Protein AF-A0A3R7BP50-F1 (afdb_monomer_lite)

Sequence (218 aa):
MMDYAGVRVYEQLRRNRKIYLAPLIEVLESKGLEVVNKTELEKLRVYRNQLEHETETASSEDAEWAYEIAQALVQKYYPNILGRLKNERHQKSRKKPKNRIKVADEVWIACALLHKENPNRRDFSTREIIEKVREENIYGTLRPGVYVHVTQHCIANKKPNPGKYRMLFETEPGRRRLFKKGDPYHPGREGGKITPNKNEIPQKYWHL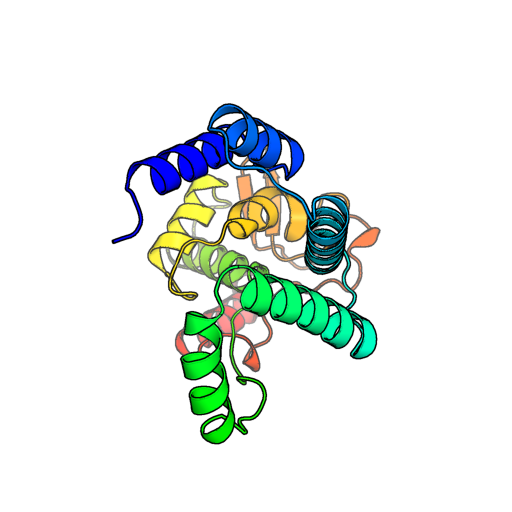LDWYKNEYNK

Structure (mmCIF, N/CA/C/O backbone):
data_AF-A0A3R7BP50-F1
#
_entry.id   AF-A0A3R7BP50-F1
#
loop_
_atom_site.group_PDB
_atom_site.id
_atom_site.type_symbol
_atom_site.label_atom_id
_atom_site.label_alt_id
_atom_site.label_comp_id
_atom_site.label_asym_id
_atom_site.label_entity_id
_atom_site.label_seq_id
_atom_site.pdbx_PDB_ins_code
_atom_site.Cartn_x
_atom_site.Cartn_y
_atom_site.Cartn_z
_atom_site.occupancy
_atom_site.B_iso_or_equiv
_atom_site.auth_seq_id
_atom_site.auth_comp_id
_atom_site.auth_asym_id
_atom_site.auth_atom_id
_atom_site.pdbx_PDB_model_num
ATOM 1 N N . MET A 1 1 ? -22.080 -11.485 25.369 1.00 33.91 1 MET A N 1
ATOM 2 C CA . MET A 1 1 ? -22.443 -11.556 23.939 1.00 33.91 1 MET A CA 1
ATOM 3 C C . MET A 1 1 ? -22.604 -10.132 23.443 1.00 33.91 1 MET A C 1
ATOM 5 O O . MET A 1 1 ? -23.438 -9.430 23.992 1.00 33.91 1 MET A O 1
ATOM 9 N N . MET A 1 2 ? -21.754 -9.668 22.522 1.00 33.91 2 MET A N 1
ATOM 10 C CA . MET A 1 2 ? -21.953 -8.368 21.867 1.00 33.91 2 MET A CA 1
ATOM 11 C C . MET A 1 2 ? -23.204 -8.467 20.993 1.00 33.91 2 MET A C 1
ATOM 13 O O . MET A 1 2 ? -23.302 -9.382 20.180 1.00 33.91 2 MET A O 1
ATOM 17 N N . ASP A 1 3 ? -24.158 -7.568 21.211 1.00 41.81 3 ASP A N 1
ATOM 18 C CA . ASP A 1 3 ? -25.421 -7.522 20.482 1.00 41.81 3 ASP A CA 1
ATOM 19 C C . ASP A 1 3 ? -25.163 -7.369 18.970 1.00 41.81 3 ASP A C 1
ATOM 21 O O . ASP A 1 3 ? -24.505 -6.425 18.515 1.00 41.81 3 ASP A O 1
ATOM 25 N N . TYR A 1 4 ? -25.684 -8.324 18.194 1.00 46.31 4 TYR A N 1
ATOM 26 C CA . TYR A 1 4 ? -25.637 -8.359 16.731 1.00 46.31 4 TYR A CA 1
ATOM 27 C C . TYR A 1 4 ? -26.187 -7.069 16.096 1.00 46.31 4 TYR A C 1
ATOM 29 O O . TYR A 1 4 ? -25.809 -6.729 14.970 1.00 46.31 4 TYR A O 1
ATOM 37 N N . ALA A 1 5 ? -27.035 -6.318 16.806 1.00 46.00 5 ALA A N 1
ATOM 38 C CA . ALA A 1 5 ? -27.539 -5.029 16.350 1.00 46.00 5 ALA A CA 1
ATOM 39 C C . ALA A 1 5 ? -26.426 -3.970 16.235 1.00 46.00 5 ALA A C 1
ATOM 41 O O . ALA A 1 5 ? -26.336 -3.281 15.217 1.00 46.00 5 ALA A O 1
ATOM 42 N N . GLY A 1 6 ? -25.525 -3.884 17.220 1.00 48.94 6 GLY A N 1
ATOM 43 C CA . GLY A 1 6 ? -24.445 -2.889 17.235 1.00 48.94 6 GLY A CA 1
ATOM 44 C C . GLY A 1 6 ? -23.416 -3.106 16.122 1.00 48.94 6 GLY A C 1
ATOM 45 O O . GLY A 1 6 ? -22.979 -2.156 15.471 1.00 48.94 6 GLY A O 1
ATOM 46 N N . VAL A 1 7 ? -23.084 -4.370 15.839 1.00 53.03 7 VAL A N 1
ATOM 47 C CA . VAL A 1 7 ? -22.143 -4.742 14.768 1.00 53.03 7 VAL A CA 1
ATOM 48 C C . VAL A 1 7 ? -22.718 -4.412 13.389 1.00 53.03 7 VAL A C 1
ATOM 50 O O . VAL A 1 7 ? -22.012 -3.859 12.545 1.00 53.03 7 VAL A O 1
ATOM 53 N N . ARG A 1 8 ? -24.013 -4.671 13.161 1.00 54.16 8 ARG A N 1
ATOM 54 C CA . ARG A 1 8 ? -24.680 -4.342 11.889 1.00 54.16 8 ARG A CA 1
ATOM 55 C C . ARG A 1 8 ? -24.741 -2.839 11.637 1.00 54.16 8 ARG A C 1
ATOM 57 O O . ARG A 1 8 ? -24.443 -2.410 10.525 1.00 54.16 8 ARG A O 1
ATOM 64 N N . VAL A 1 9 ? -25.069 -2.044 12.657 1.00 56.12 9 VAL A N 1
ATOM 65 C CA . VAL A 1 9 ? -25.079 -0.573 12.563 1.00 56.12 9 VAL A CA 1
ATOM 66 C C . VAL A 1 9 ? -23.680 -0.047 12.232 1.00 56.12 9 VAL A C 1
ATOM 68 O O . VAL A 1 9 ? -23.524 0.766 11.321 1.00 56.12 9 VAL A O 1
ATOM 71 N N . TYR A 1 10 ? -22.648 -0.570 12.901 1.00 53.91 10 TYR A N 1
ATOM 72 C CA . TYR A 1 10 ? -21.257 -0.216 12.625 1.00 53.91 10 TYR A CA 1
ATOM 73 C C . TYR A 1 10 ? -20.833 -0.562 11.188 1.00 53.91 10 TYR A C 1
ATOM 75 O O . TYR A 1 10 ? -20.249 0.272 10.490 1.00 53.91 10 TYR A O 1
ATOM 83 N N . GLU A 1 11 ? -21.164 -1.761 10.699 1.00 55.44 11 GLU A N 1
ATOM 84 C CA . GLU A 1 11 ? -20.885 -2.148 9.313 1.00 55.44 11 GLU A CA 1
ATOM 85 C C . GLU A 1 11 ? -21.614 -1.273 8.291 1.00 55.44 11 GLU A C 1
ATOM 87 O O . GLU A 1 11 ? -21.056 -0.945 7.242 1.00 55.44 11 GLU A O 1
ATOM 92 N N . GLN A 1 12 ? -22.847 -0.872 8.584 1.00 58.22 12 GLN A N 1
ATOM 93 C CA . GLN A 1 12 ? -23.658 -0.056 7.688 1.00 58.22 12 GLN A CA 1
ATOM 94 C C . GLN A 1 12 ? -23.127 1.384 7.609 1.00 58.22 12 GLN A C 1
ATOM 96 O O . GLN A 1 12 ? -22.968 1.926 6.513 1.00 58.22 12 GLN A O 1
ATOM 101 N N . LEU A 1 13 ? -22.730 1.969 8.745 1.00 57.19 13 LEU A N 1
ATOM 102 C CA . LEU A 1 13 ? -22.028 3.258 8.793 1.00 57.19 13 LEU A CA 1
ATOM 103 C C . LEU A 1 13 ? -20.685 3.202 8.047 1.00 57.19 13 LEU A C 1
ATOM 105 O O . LEU A 1 13 ? -20.334 4.144 7.330 1.00 57.19 13 LEU A O 1
ATOM 109 N N . ARG A 1 14 ? -19.968 2.072 8.138 1.00 58.03 14 ARG A N 1
ATOM 110 C CA . ARG A 1 14 ? -18.734 1.808 7.382 1.00 58.03 14 ARG A CA 1
ATOM 111 C C . ARG A 1 14 ? -18.959 1.771 5.877 1.00 58.03 14 ARG A C 1
ATOM 113 O O . ARG A 1 14 ? -18.236 2.445 5.144 1.00 58.03 14 ARG A O 1
ATOM 120 N N . ARG A 1 15 ? -19.961 1.016 5.417 1.00 59.16 15 ARG A N 1
ATOM 121 C CA . ARG A 1 15 ? -20.325 0.908 3.992 1.00 59.16 15 ARG A CA 1
ATOM 122 C C . ARG A 1 15 ? -20.728 2.262 3.407 1.00 59.16 15 ARG A C 1
ATOM 124 O O . ARG A 1 15 ? -20.341 2.574 2.287 1.00 59.16 15 ARG A O 1
ATOM 131 N N . ASN A 1 16 ? -21.389 3.100 4.202 1.00 53.25 16 ASN A N 1
ATOM 132 C CA . ASN A 1 16 ? -21.842 4.428 3.786 1.00 53.25 16 ASN A CA 1
ATOM 133 C C . ASN A 1 16 ? -20.761 5.520 3.868 1.00 53.25 16 ASN A C 1
ATOM 135 O O . ASN A 1 16 ? -21.071 6.685 3.637 1.00 53.25 16 ASN A O 1
ATOM 139 N N . ARG A 1 17 ? -19.510 5.179 4.225 1.00 50.69 17 ARG A N 1
ATOM 140 C CA . ARG A 1 17 ? -18.426 6.145 4.508 1.00 50.69 17 ARG A CA 1
ATOM 141 C C . ARG A 1 17 ? -18.799 7.191 5.573 1.00 50.69 17 ARG A C 1
ATOM 143 O O . ARG A 1 17 ? -18.197 8.254 5.626 1.00 50.69 17 ARG A O 1
ATOM 150 N N . LYS A 1 18 ? -19.763 6.879 6.445 1.00 51.84 18 LYS A N 1
ATOM 151 C CA . LYS A 1 18 ? -20.257 7.745 7.527 1.00 51.84 18 LYS A CA 1
ATOM 152 C C . LYS A 1 18 ? -19.697 7.336 8.893 1.00 51.84 18 LYS A C 1
ATOM 154 O O . LYS A 1 18 ? -20.366 7.507 9.905 1.00 51.84 18 LYS A O 1
ATOM 159 N N . ILE A 1 19 ? -18.469 6.808 8.960 1.00 57.88 19 ILE A N 1
ATOM 160 C CA . ILE A 1 19 ? -17.774 6.621 10.251 1.00 57.88 19 ILE A CA 1
ATOM 161 C C . ILE A 1 19 ? -17.151 7.954 10.674 1.00 57.88 19 ILE A C 1
ATOM 163 O O . ILE A 1 19 ? -15.935 8.101 10.807 1.00 57.88 19 ILE A O 1
ATOM 167 N N . TYR A 1 20 ? -18.004 8.948 10.857 1.00 62.81 20 TYR A N 1
ATOM 168 C CA . TYR A 1 20 ? -17.647 10.155 11.574 1.00 62.81 20 TYR A CA 1
ATOM 169 C C . TYR A 1 20 ? -18.223 10.010 12.980 1.00 62.81 20 TYR A C 1
ATOM 171 O O . TYR A 1 20 ? -19.277 9.399 13.166 1.00 62.81 20 TYR A O 1
ATOM 179 N N . LEU A 1 21 ? -17.498 10.510 13.979 1.00 67.25 21 LEU A N 1
ATOM 180 C CA . LEU A 1 21 ? -17.918 10.384 15.372 1.00 67.25 21 LEU A CA 1
ATOM 181 C C . LEU A 1 21 ? -19.293 11.032 15.592 1.00 67.25 21 LEU A C 1
ATOM 183 O O . LEU A 1 21 ? -20.108 10.465 16.306 1.00 67.25 21 LEU A O 1
ATOM 187 N N . ALA A 1 22 ? -19.584 12.134 14.895 1.00 69.19 22 ALA A N 1
ATOM 188 C CA . ALA A 1 22 ? -20.879 12.811 14.938 1.00 69.19 22 ALA A CA 1
ATOM 189 C C . ALA A 1 22 ? -22.072 11.906 14.528 1.00 69.19 22 ALA A C 1
ATOM 191 O O . ALA A 1 22 ? -22.914 11.661 15.386 1.00 69.19 22 ALA A O 1
ATOM 192 N N . PRO A 1 23 ? -22.127 11.298 13.322 1.00 68.75 23 PRO A N 1
ATOM 193 C CA . PRO A 1 23 ? -23.165 10.323 12.965 1.00 68.75 23 PRO A CA 1
ATOM 194 C C . PRO A 1 23 ? -23.300 9.146 13.935 1.00 68.75 23 PRO A C 1
ATOM 196 O O . PRO A 1 23 ? -24.392 8.623 14.127 1.00 68.75 23 PRO A O 1
ATOM 199 N N . LEU A 1 24 ? -22.194 8.690 14.533 1.00 67.81 24 LEU A N 1
ATOM 200 C CA . LEU A 1 24 ? -22.242 7.610 15.517 1.00 67.81 24 LEU A CA 1
ATOM 201 C C . LEU A 1 24 ? -22.884 8.077 16.830 1.00 67.81 24 LEU A C 1
ATOM 203 O O . LEU A 1 24 ? -23.700 7.351 17.389 1.00 67.81 24 LEU A O 1
ATOM 207 N N . ILE A 1 25 ? -22.537 9.280 17.297 1.00 73.81 25 ILE A N 1
ATOM 208 C CA . ILE A 1 25 ? -23.150 9.911 18.471 1.00 73.81 25 ILE A CA 1
ATOM 209 C C . ILE A 1 25 ? -24.651 10.097 18.237 1.00 73.81 25 ILE A C 1
ATOM 211 O O . ILE A 1 25 ? -25.433 9.657 19.068 1.00 73.81 25 ILE A O 1
ATOM 215 N N . GLU A 1 26 ? -25.059 10.640 17.087 1.00 75.75 26 GLU A N 1
ATOM 216 C CA . GLU A 1 26 ? -26.477 10.824 16.739 1.00 75.75 26 GLU A CA 1
ATOM 217 C C . GLU A 1 26 ? -27.262 9.508 16.803 1.00 75.75 26 GLU A C 1
ATOM 219 O O . GLU A 1 26 ? -28.359 9.448 17.360 1.00 75.75 26 GLU A O 1
ATOM 224 N N . VAL A 1 27 ? -26.691 8.421 16.272 1.00 69.19 27 VAL A N 1
ATOM 225 C CA . VAL A 1 27 ? -27.330 7.101 16.321 1.00 69.19 27 VAL A CA 1
ATOM 226 C C . VAL A 1 27 ? -27.452 6.599 17.759 1.00 69.19 27 VAL A C 1
ATOM 228 O O . VAL A 1 27 ? -28.507 6.083 18.122 1.00 69.19 27 VAL A O 1
ATOM 231 N N . LEU A 1 28 ? -26.416 6.750 18.583 1.00 70.94 28 LEU A N 1
ATOM 232 C CA . LEU A 1 28 ? -26.451 6.332 19.987 1.00 70.94 28 LEU A CA 1
ATOM 233 C C . LEU A 1 28 ? -27.491 7.133 20.784 1.00 70.94 28 LEU A C 1
ATOM 235 O O . LEU A 1 28 ? -28.313 6.543 21.484 1.00 70.94 28 LEU A O 1
ATOM 239 N N . GLU A 1 29 ? -27.535 8.449 20.594 1.00 80.06 29 GLU A N 1
ATOM 240 C CA . GLU A 1 29 ? -28.487 9.332 21.270 1.00 80.06 29 GLU A CA 1
ATOM 241 C C . GLU A 1 29 ? -29.928 9.057 20.831 1.00 80.06 29 GLU A C 1
ATOM 243 O O . GLU A 1 29 ? -30.822 8.989 21.672 1.00 80.06 29 GLU A O 1
ATOM 248 N N . SER A 1 30 ? -30.156 8.753 19.546 1.00 75.88 30 SER A N 1
ATOM 249 C CA . SER A 1 30 ? -31.471 8.309 19.051 1.00 75.88 30 SER A CA 1
ATOM 250 C C . SER A 1 30 ? -31.955 6.995 19.684 1.00 75.88 30 SER A C 1
ATOM 252 O O . SER A 1 30 ? -33.139 6.662 19.616 1.00 75.88 30 SER A O 1
ATOM 254 N N . LYS A 1 31 ? -31.042 6.227 20.294 1.00 76.19 31 LYS A N 1
ATOM 255 C CA . LYS A 1 31 ? -31.324 4.992 21.037 1.00 76.19 31 LYS A CA 1
ATOM 256 C C . LYS A 1 31 ? -31.356 5.203 22.552 1.00 76.19 31 LYS A C 1
ATOM 258 O O . LYS A 1 31 ? -31.398 4.222 23.288 1.00 76.19 31 LYS A O 1
ATOM 263 N N . GLY A 1 32 ? -31.350 6.454 23.012 1.00 74.88 32 GLY A N 1
ATOM 264 C CA . GLY A 1 32 ? -31.370 6.803 24.432 1.00 74.88 32 GLY A CA 1
ATOM 265 C C . GLY A 1 32 ? -30.036 6.573 25.145 1.00 74.88 32 GLY A C 1
ATOM 266 O O . GLY A 1 32 ? -29.994 6.582 26.371 1.00 74.88 32 GLY A O 1
ATOM 267 N N . LEU A 1 33 ? -28.948 6.351 24.401 1.00 72.12 33 LEU A N 1
ATOM 268 C CA . LEU A 1 33 ? -27.605 6.221 24.957 1.00 72.12 33 LEU A CA 1
ATOM 269 C C . LEU A 1 33 ? -26.916 7.584 24.903 1.00 72.12 33 LEU A C 1
ATOM 271 O O . LEU A 1 33 ? -26.406 7.998 23.863 1.00 72.12 33 LEU A O 1
ATOM 275 N N . GLU A 1 34 ? -26.908 8.280 26.035 1.00 75.75 34 GLU A N 1
ATOM 276 C CA . GLU A 1 34 ? -26.264 9.585 26.161 1.00 75.75 34 GLU A CA 1
ATOM 277 C C . GLU A 1 34 ? -24.734 9.461 26.083 1.00 75.75 34 GLU A C 1
ATOM 279 O O . GLU A 1 34 ? -24.100 8.717 26.840 1.00 75.75 34 GLU A O 1
ATOM 284 N N . VAL A 1 35 ? -24.115 10.220 25.173 1.00 71.19 35 VAL A N 1
ATOM 285 C CA . VAL A 1 35 ? -22.655 10.268 25.027 1.00 71.19 35 VAL A CA 1
ATOM 286 C C . VAL A 1 35 ? -22.128 11.545 25.669 1.00 71.19 35 VAL A C 1
ATOM 288 O O . VAL A 1 35 ? -22.148 12.609 25.061 1.00 71.19 35 VAL A O 1
ATOM 291 N N . VAL A 1 36 ? -21.602 11.443 26.888 1.00 70.62 36 VAL A N 1
ATOM 292 C CA . VAL A 1 36 ? -21.205 12.626 27.680 1.00 70.62 36 VAL A CA 1
ATOM 293 C C . VAL A 1 36 ? -19.758 13.110 27.468 1.00 70.62 36 VAL A C 1
ATOM 295 O O . VAL A 1 36 ? -19.437 14.215 27.877 1.00 70.62 36 VAL A O 1
ATOM 298 N N . ASN A 1 37 ? -18.878 12.345 26.803 1.00 71.56 37 ASN A N 1
ATOM 299 C CA . ASN A 1 37 ? -17.462 12.730 26.579 1.00 71.56 37 ASN A CA 1
ATOM 300 C C . ASN A 1 37 ? -17.166 12.987 25.090 1.00 71.56 37 ASN A C 1
ATOM 302 O O . ASN A 1 37 ? -16.204 12.466 24.518 1.00 71.56 37 ASN A O 1
ATOM 306 N N . LYS A 1 38 ? -18.064 13.720 24.420 1.00 74.56 38 LYS A N 1
ATOM 307 C CA . LYS A 1 38 ? -17.994 13.962 22.967 1.00 74.56 38 LYS A CA 1
ATOM 308 C C . LYS A 1 38 ? -16.684 14.647 22.571 1.00 74.56 38 LYS A C 1
ATOM 310 O O . LYS A 1 38 ? -16.068 14.266 21.580 1.00 74.56 38 LYS A O 1
ATOM 315 N N . THR A 1 39 ? -16.245 15.614 23.374 1.00 71.88 39 THR A N 1
ATOM 316 C CA . THR A 1 39 ? -15.037 16.412 23.141 1.00 71.88 39 THR A CA 1
ATOM 317 C C . THR A 1 39 ? -13.771 15.559 23.189 1.00 71.88 39 THR A C 1
ATOM 319 O O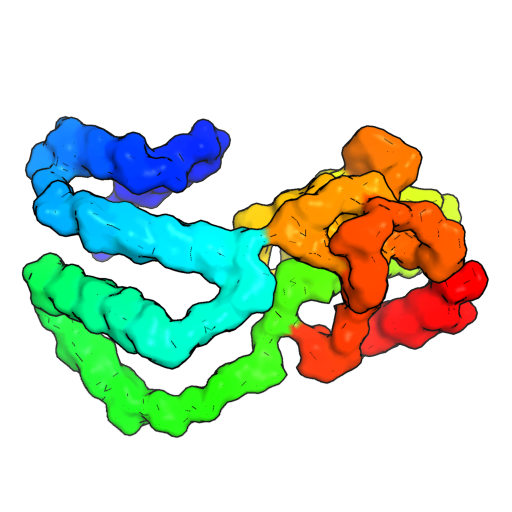 . THR A 1 39 ? -12.935 15.642 22.294 1.00 71.88 39 THR A O 1
ATOM 322 N N . GLU A 1 40 ? -13.627 14.702 24.197 1.00 67.38 40 GLU A N 1
ATOM 323 C CA . GLU A 1 40 ? -12.474 13.816 24.371 1.00 67.38 40 GLU A CA 1
ATOM 324 C C . GLU A 1 40 ? -12.403 12.773 23.253 1.00 67.38 40 GLU A C 1
ATOM 326 O O . GLU A 1 40 ? -11.336 12.537 22.685 1.00 67.38 40 GLU A O 1
ATOM 331 N N . LEU A 1 41 ? -13.549 12.188 22.888 1.00 70.25 41 LEU A N 1
ATOM 332 C CA . LEU A 1 41 ? -13.641 11.244 21.775 1.00 70.25 41 LEU A CA 1
ATOM 333 C C . LEU A 1 41 ? -13.284 11.907 20.436 1.00 70.25 41 LEU A C 1
ATOM 335 O O . LEU A 1 41 ? -12.622 11.284 19.604 1.00 70.25 41 LEU A O 1
ATOM 339 N N . GLU A 1 42 ? -13.681 13.164 20.231 1.00 70.00 42 GLU A N 1
ATOM 340 C CA . GLU A 1 42 ? -13.349 13.912 19.018 1.00 70.00 42 GLU A CA 1
ATOM 341 C C . GLU A 1 42 ? -11.860 14.260 18.967 1.00 70.00 42 GLU A C 1
ATOM 343 O O . GLU A 1 42 ? -11.226 14.069 17.929 1.00 70.00 42 GLU A O 1
ATOM 348 N N . LYS A 1 43 ? -11.255 14.659 20.092 1.00 66.69 43 LYS A N 1
ATOM 349 C CA . LYS A 1 43 ? -9.805 14.886 20.163 1.00 66.69 43 LYS A CA 1
ATOM 350 C C . LYS A 1 43 ? -9.013 13.603 19.888 1.00 66.69 43 LYS A C 1
ATOM 352 O O . LYS A 1 43 ? -8.082 13.634 19.091 1.00 66.69 43 LYS A O 1
ATOM 357 N N . LEU A 1 44 ? -9.417 12.457 20.449 1.00 67.44 44 LEU A N 1
ATOM 358 C CA . LEU A 1 44 ? -8.801 11.156 20.136 1.00 67.44 44 LEU A CA 1
ATOM 359 C C . LEU A 1 44 ? -8.971 10.771 18.657 1.00 67.44 44 LEU A C 1
ATOM 361 O O . LEU A 1 44 ? -8.065 10.186 18.059 1.00 67.44 44 LEU A O 1
ATOM 365 N N . ARG A 1 45 ? -10.113 11.103 18.039 1.00 71.56 45 ARG A N 1
ATOM 366 C CA . ARG A 1 45 ? -10.351 10.890 16.603 1.00 71.56 45 ARG A CA 1
ATOM 367 C C . ARG A 1 45 ? -9.420 11.742 15.747 1.00 71.56 45 ARG A C 1
ATOM 369 O O . ARG A 1 45 ? -8.850 11.217 14.790 1.00 71.56 45 ARG A O 1
ATOM 376 N N . VAL A 1 46 ? -9.294 13.031 16.064 1.00 63.34 46 VAL A N 1
ATOM 377 C CA . VAL A 1 46 ? -8.392 13.965 15.376 1.00 63.34 46 VAL A CA 1
ATOM 378 C C . VAL A 1 46 ? -6.954 13.488 15.516 1.00 63.34 46 VAL A C 1
ATOM 380 O O . VAL A 1 46 ? -6.285 13.320 14.504 1.00 63.34 46 VAL A O 1
ATOM 383 N N . TYR A 1 47 ? -6.538 13.135 16.730 1.00 63.62 47 TYR A N 1
ATOM 384 C CA . TYR A 1 47 ? -5.205 12.614 17.001 1.00 63.62 47 TYR A CA 1
ATOM 385 C C . TYR A 1 47 ? -4.906 11.317 16.230 1.00 63.62 47 TYR A C 1
ATOM 387 O O . TYR A 1 47 ? -3.872 11.194 15.580 1.00 63.62 47 TYR A O 1
ATOM 395 N N . ARG A 1 48 ? -5.848 10.363 16.184 1.00 66.31 48 ARG A N 1
ATOM 396 C CA . ARG A 1 48 ? -5.725 9.171 15.325 1.00 66.31 48 ARG A CA 1
ATOM 397 C C . ARG A 1 48 ? -5.581 9.552 13.852 1.00 66.31 48 ARG A C 1
ATOM 399 O O . ARG A 1 48 ? -4.740 8.986 13.166 1.00 66.31 48 ARG A O 1
ATOM 406 N N . ASN A 1 49 ? -6.415 10.466 13.356 1.00 57.44 49 ASN A N 1
ATOM 407 C CA . ASN A 1 49 ? -6.344 10.909 11.965 1.00 57.44 49 ASN A CA 1
ATOM 408 C C . ASN A 1 49 ? -4.994 11.559 11.660 1.00 57.44 49 ASN A C 1
ATOM 410 O O . ASN A 1 49 ? -4.452 11.301 10.595 1.00 57.44 49 ASN A O 1
ATOM 414 N N . GLN A 1 50 ? -4.441 12.345 12.584 1.00 54.38 50 GLN A N 1
ATOM 415 C CA . GLN A 1 50 ? -3.101 12.916 12.465 1.00 54.38 50 GLN A CA 1
ATOM 416 C C . GLN A 1 50 ? -2.046 11.809 12.403 1.00 54.38 50 GLN A C 1
ATOM 418 O O . GLN A 1 50 ? -1.270 11.781 11.465 1.00 54.38 50 GLN A O 1
ATOM 423 N N . LEU A 1 51 ? -2.091 10.791 13.266 1.00 56.84 51 LEU A N 1
ATOM 424 C CA . LEU A 1 51 ? -1.163 9.650 13.171 1.00 56.84 51 LEU A CA 1
ATOM 425 C C . LEU A 1 51 ? -1.324 8.803 11.897 1.00 56.84 51 LEU A C 1
ATOM 427 O O . LEU A 1 51 ? -0.373 8.167 11.442 1.00 56.84 51 LEU A O 1
ATOM 431 N N . GLU A 1 52 ? -2.527 8.747 11.325 1.00 52.00 52 GLU A N 1
ATOM 432 C CA . GLU A 1 52 ? -2.787 8.068 10.050 1.00 52.00 52 GLU A CA 1
ATOM 433 C C . GLU A 1 52 ? -2.389 8.922 8.830 1.00 52.00 52 GLU A C 1
ATOM 435 O O . GLU A 1 52 ? -2.098 8.366 7.764 1.00 52.00 52 GLU A O 1
ATOM 440 N N . HIS A 1 53 ? -2.368 10.253 8.970 1.00 47.97 53 HIS A N 1
ATOM 441 C CA . HIS A 1 53 ? -2.216 11.215 7.876 1.00 47.97 53 HIS A CA 1
ATOM 442 C C . HIS A 1 53 ? -1.020 12.169 7.994 1.00 47.97 53 HIS A C 1
ATOM 444 O O . HIS A 1 53 ? -0.796 12.937 7.069 1.00 47.97 53 HIS A O 1
ATOM 450 N N . GLU A 1 54 ? -0.202 12.102 9.030 1.00 45.62 54 GLU A N 1
ATOM 451 C CA . GLU A 1 54 ? 1.048 12.842 9.167 1.00 45.62 54 GLU A CA 1
ATOM 452 C C . GLU A 1 54 ? 2.163 11.820 9.387 1.00 45.62 54 GLU A C 1
ATOM 454 O O . GLU A 1 54 ? 2.011 10.810 10.067 1.00 45.62 54 GLU A O 1
ATOM 459 N N . THR A 1 55 ? 3.302 12.019 8.728 1.00 40.94 55 THR A N 1
ATOM 460 C CA . THR A 1 55 ? 4.453 11.104 8.801 1.00 40.94 55 THR A CA 1
ATOM 461 C C . THR A 1 55 ? 5.166 11.130 10.157 1.00 40.94 55 THR A C 1
ATOM 463 O O . THR A 1 55 ? 6.217 10.505 10.299 1.00 40.94 55 THR A O 1
ATOM 466 N N . GLU A 1 56 ? 4.628 11.861 11.130 1.00 46.53 56 GLU A N 1
ATOM 467 C CA . GLU A 1 56 ? 5.201 12.030 12.453 1.00 46.53 56 GLU A CA 1
ATOM 468 C C . GLU A 1 56 ? 4.674 10.952 13.395 1.00 46.53 56 GLU A C 1
ATOM 470 O O . GLU A 1 56 ? 3.478 10.729 13.573 1.00 46.53 56 GLU A O 1
ATOM 475 N N . THR A 1 57 ? 5.609 10.224 13.993 1.00 54.75 57 THR A N 1
ATOM 476 C CA . THR A 1 57 ? 5.310 9.386 15.144 1.00 54.75 57 THR A CA 1
ATOM 477 C C . THR A 1 57 ? 4.830 10.280 16.279 1.00 54.75 57 THR A C 1
ATOM 479 O O . THR A 1 57 ? 5.554 11.206 16.634 1.00 54.75 57 THR A O 1
ATOM 482 N N . ALA A 1 58 ? 3.667 9.962 16.855 1.00 56.19 58 ALA A N 1
ATOM 483 C CA . ALA A 1 58 ? 3.204 10.453 18.154 1.00 56.19 58 ALA A CA 1
ATOM 484 C C . ALA A 1 58 ? 4.372 10.760 19.098 1.00 56.19 58 ALA A C 1
ATOM 486 O O . ALA A 1 58 ? 5.194 9.865 19.345 1.00 56.19 58 ALA A O 1
ATOM 487 N N . SER A 1 59 ? 4.431 11.977 19.644 1.00 62.12 59 SER A N 1
ATOM 488 C CA . SER A 1 59 ? 5.325 12.244 20.768 1.00 62.12 59 SER A CA 1
ATOM 489 C C . SER A 1 59 ? 4.956 11.321 21.940 1.00 62.12 59 SER A C 1
ATOM 491 O O . SER A 1 59 ? 3.821 10.839 22.044 1.00 62.12 59 SER A O 1
ATOM 493 N N . SER A 1 60 ? 5.920 11.028 22.816 1.00 58.94 60 SER A N 1
ATOM 494 C CA . SER A 1 60 ? 5.648 10.222 24.013 1.00 58.94 60 SER A CA 1
ATOM 495 C C . SER A 1 60 ? 4.559 10.860 24.882 1.00 58.94 60 SER A C 1
ATOM 497 O O . SER A 1 60 ? 3.725 10.138 25.416 1.00 58.94 60 SER A O 1
ATOM 499 N N . GLU A 1 61 ? 4.536 12.193 24.950 1.00 61.22 61 GLU A N 1
ATOM 500 C CA . GLU A 1 61 ? 3.572 12.981 25.723 1.00 61.22 61 GLU A CA 1
ATOM 501 C C . GLU A 1 61 ? 2.154 12.855 25.157 1.00 61.22 61 GLU A C 1
ATOM 503 O O . GLU A 1 61 ? 1.215 12.563 25.893 1.00 61.22 61 GLU A O 1
ATOM 508 N N . ASP A 1 62 ? 1.991 12.968 23.837 1.00 60.78 62 ASP A N 1
ATOM 509 C CA . ASP A 1 62 ? 0.674 12.828 23.210 1.00 60.78 62 ASP A CA 1
ATOM 510 C C . ASP A 1 62 ? 0.130 11.394 23.320 1.00 60.78 62 ASP A C 1
ATOM 512 O O . ASP A 1 62 ? -1.075 11.174 23.479 1.00 60.78 62 ASP A O 1
ATOM 516 N N . ALA A 1 63 ? 1.019 10.398 23.241 1.00 62.91 63 ALA A N 1
ATOM 517 C CA . ALA A 1 63 ? 0.651 8.997 23.408 1.00 62.91 63 ALA A CA 1
ATOM 518 C C . ALA A 1 63 ? 0.224 8.690 24.851 1.00 62.91 63 ALA A C 1
ATOM 520 O O . ALA A 1 63 ? -0.731 7.936 25.061 1.00 62.91 63 ALA A O 1
ATOM 521 N N . GLU A 1 64 ? 0.919 9.270 25.830 1.00 65.00 64 GLU A N 1
ATOM 522 C CA . GLU A 1 64 ? 0.602 9.156 27.253 1.00 65.00 64 GLU A CA 1
ATOM 523 C C . GLU A 1 64 ? -0.732 9.840 27.569 1.00 65.00 64 GLU A C 1
ATOM 525 O O . GLU A 1 64 ? -1.630 9.202 28.118 1.00 65.00 64 GLU A O 1
ATOM 530 N N . TRP A 1 65 ? -0.937 11.061 27.076 1.00 74.25 65 TRP A N 1
ATOM 531 C CA . TRP A 1 65 ? -2.202 11.783 27.198 1.00 74.25 65 TRP A CA 1
ATOM 532 C C . TRP A 1 65 ? -3.389 11.017 26.587 1.00 74.25 65 TRP A C 1
ATOM 534 O O . TRP A 1 65 ? -4.431 10.834 27.224 1.00 74.25 65 TRP A O 1
ATOM 544 N N . ALA A 1 66 ? -3.242 10.506 25.359 1.00 66.00 66 ALA A N 1
ATOM 545 C CA . ALA A 1 66 ? -4.303 9.749 24.692 1.00 66.00 66 ALA A CA 1
ATOM 546 C C . ALA A 1 66 ? -4.655 8.469 25.467 1.00 66.00 66 ALA A C 1
ATOM 548 O O . ALA A 1 66 ? -5.821 8.060 25.545 1.00 66.00 66 ALA A O 1
ATOM 549 N N . TYR A 1 67 ? -3.641 7.838 26.055 1.00 67.62 67 TYR A N 1
ATOM 550 C CA . TYR A 1 67 ? -3.800 6.663 26.889 1.00 67.62 67 TYR A CA 1
ATOM 551 C C . TYR A 1 67 ? -4.509 6.970 28.210 1.00 67.62 67 TYR A C 1
ATOM 553 O O . TYR A 1 67 ? -5.404 6.213 28.590 1.00 67.62 67 TYR A O 1
ATOM 561 N N . GLU A 1 68 ? -4.177 8.073 28.879 1.00 72.00 68 GLU A N 1
ATOM 562 C CA . GLU A 1 68 ? -4.853 8.508 30.104 1.00 72.00 68 GLU A CA 1
ATOM 563 C C . GLU A 1 68 ? -6.343 8.760 29.868 1.00 72.00 68 GLU A C 1
ATOM 565 O O . GLU A 1 68 ? -7.180 8.254 30.621 1.00 72.00 68 GLU A O 1
ATOM 570 N N . ILE A 1 69 ? -6.697 9.448 28.777 1.00 71.31 69 ILE A N 1
ATOM 571 C CA . ILE A 1 69 ? -8.100 9.674 28.405 1.00 71.31 69 ILE A CA 1
ATOM 572 C C . ILE A 1 69 ? -8.812 8.349 28.149 1.00 71.31 69 ILE A C 1
ATOM 574 O O . ILE A 1 69 ? -9.892 8.105 28.693 1.00 71.31 69 ILE A O 1
ATOM 578 N N . ALA A 1 70 ? -8.217 7.465 27.345 1.00 69.88 70 ALA A N 1
ATOM 579 C CA . ALA A 1 70 ? -8.806 6.159 27.073 1.00 69.88 70 ALA A CA 1
ATOM 580 C C . ALA A 1 70 ? -8.985 5.346 28.366 1.00 69.88 70 ALA A C 1
ATOM 582 O O . ALA A 1 70 ? -10.029 4.723 28.571 1.00 69.88 70 ALA A O 1
ATOM 583 N N . GLN A 1 71 ? -8.003 5.384 29.268 1.00 67.50 71 GLN A N 1
ATOM 584 C CA . GLN A 1 71 ? -8.054 4.691 30.548 1.00 67.50 71 GLN A CA 1
ATOM 585 C C . GLN A 1 71 ? -9.146 5.260 31.462 1.00 67.50 71 GLN A C 1
ATOM 587 O O . GLN A 1 71 ? -9.892 4.478 32.052 1.00 67.50 71 GLN A O 1
ATOM 592 N N . ALA A 1 72 ? -9.281 6.585 31.548 1.00 68.75 72 ALA A N 1
ATOM 593 C CA . ALA A 1 72 ? -10.321 7.248 32.329 1.00 68.75 72 ALA A CA 1
ATOM 594 C C . ALA A 1 72 ? -11.725 6.887 31.820 1.00 68.75 72 ALA A C 1
ATOM 596 O O . ALA A 1 72 ? -12.605 6.536 32.609 1.00 68.75 72 ALA A O 1
ATOM 597 N N . LEU A 1 73 ? -11.919 6.881 30.498 1.00 70.12 73 LEU A N 1
ATOM 598 C CA . LEU A 1 73 ? -13.181 6.476 29.878 1.00 70.12 73 LEU A CA 1
ATOM 599 C C . LEU A 1 73 ? -13.502 5.004 30.169 1.00 70.12 73 LEU A C 1
ATOM 601 O O . LEU A 1 73 ? -14.600 4.686 30.624 1.00 70.12 73 LEU A O 1
ATOM 605 N N . VAL A 1 74 ? -12.546 4.093 29.971 1.00 68.19 74 VAL A N 1
ATOM 606 C CA . VAL A 1 74 ? -12.761 2.665 30.255 1.00 68.19 74 VAL A CA 1
ATOM 607 C C . VAL A 1 74 ? -13.030 2.435 31.745 1.00 68.19 74 VAL A C 1
ATOM 609 O O . VAL A 1 74 ? -13.908 1.647 32.078 1.00 68.19 74 VAL A O 1
ATOM 612 N N . GLN A 1 75 ? -12.350 3.148 32.647 1.00 69.12 75 GLN A N 1
ATOM 613 C CA . GLN A 1 75 ? -12.582 3.039 34.091 1.00 69.12 75 GLN A CA 1
ATOM 614 C C . GLN A 1 75 ? -13.978 3.508 34.492 1.00 69.12 75 GLN A C 1
ATOM 616 O O . GLN A 1 75 ? -14.607 2.873 35.339 1.00 69.12 75 GLN A O 1
ATOM 621 N N . LYS A 1 76 ? -14.454 4.598 33.885 1.00 69.50 76 LYS A N 1
ATOM 622 C CA . LYS A 1 76 ? -15.754 5.202 34.184 1.00 69.50 76 LYS A CA 1
ATOM 623 C C . LYS A 1 76 ? -16.919 4.340 33.701 1.00 69.50 76 LYS A C 1
ATOM 625 O O . LYS A 1 76 ? -17.868 4.143 34.449 1.00 69.50 76 LYS A O 1
ATOM 630 N N . TYR A 1 77 ? -16.849 3.812 32.477 1.00 68.19 77 TYR A N 1
ATOM 631 C CA . TYR A 1 77 ? -17.977 3.092 31.862 1.00 68.19 77 TYR A CA 1
ATOM 632 C C . TYR A 1 77 ? -17.868 1.572 31.944 1.00 68.19 77 TYR A C 1
ATOM 634 O O . TYR A 1 77 ? -18.874 0.875 31.849 1.00 68.19 77 TYR A O 1
ATOM 642 N N . TYR A 1 78 ? -16.659 1.044 32.132 1.00 70.12 78 TYR A N 1
ATOM 643 C CA . TYR A 1 78 ? -16.393 -0.391 32.155 1.00 70.12 78 TYR A CA 1
ATOM 644 C C . TYR A 1 78 ? -15.423 -0.775 33.287 1.00 70.12 78 TYR A C 1
ATOM 646 O O . TYR A 1 78 ? -14.383 -1.396 33.037 1.00 70.12 78 TYR A O 1
ATOM 654 N N . PRO A 1 79 ? -15.751 -0.463 34.555 1.00 66.00 79 PRO A N 1
ATOM 655 C CA . PRO A 1 79 ? -14.844 -0.655 35.692 1.00 66.00 79 PRO A CA 1
ATOM 656 C C . PRO A 1 79 ? -14.370 -2.111 35.854 1.00 66.00 79 PRO A C 1
ATOM 658 O O . PRO A 1 79 ? -13.225 -2.358 36.233 1.00 66.00 79 PRO A O 1
ATOM 661 N N . ASN A 1 80 ? -15.202 -3.083 35.464 1.00 68.81 80 ASN A N 1
ATOM 662 C CA . ASN A 1 80 ? -14.896 -4.518 35.527 1.00 68.81 80 ASN A CA 1
ATOM 663 C C . ASN A 1 80 ? -13.863 -4.983 34.479 1.00 68.81 80 ASN A C 1
ATOM 665 O O . ASN A 1 80 ? -13.296 -6.068 34.607 1.00 68.81 80 ASN A O 1
ATOM 669 N N . ILE A 1 81 ? -13.594 -4.180 33.443 1.00 63.66 81 ILE A N 1
ATOM 670 C CA . ILE A 1 81 ? -12.580 -4.483 32.420 1.00 63.66 81 ILE A CA 1
ATOM 671 C C . ILE A 1 81 ? -11.169 -4.181 32.951 1.00 63.66 81 ILE A C 1
ATOM 673 O O . ILE A 1 81 ? -10.218 -4.902 32.637 1.00 63.66 81 ILE A O 1
ATOM 677 N N . LEU A 1 82 ? -11.010 -3.168 33.811 1.00 55.72 82 LEU A N 1
ATOM 678 C CA . LEU A 1 82 ? -9.692 -2.742 34.292 1.00 55.72 82 LEU A CA 1
ATOM 679 C C . LEU A 1 82 ? -9.024 -3.717 35.264 1.00 55.72 82 LEU A C 1
ATOM 681 O O . LEU A 1 82 ? -7.795 -3.808 35.265 1.00 55.72 82 LEU A O 1
ATOM 685 N N . GLY A 1 83 ? -9.804 -4.498 36.017 1.00 57.09 83 GLY A N 1
ATOM 686 C CA . GLY A 1 83 ? -9.272 -5.594 36.836 1.00 57.09 83 GLY A CA 1
ATOM 687 C C . GLY A 1 83 ? -8.525 -6.646 36.003 1.00 57.09 83 GLY A C 1
ATOM 688 O O . GLY A 1 83 ? -7.485 -7.143 36.426 1.00 57.09 83 GLY A O 1
ATOM 689 N N . ARG A 1 84 ? -8.982 -6.916 34.769 1.00 54.09 84 ARG A N 1
ATOM 690 C CA . ARG A 1 84 ? -8.281 -7.799 33.817 1.00 54.09 84 ARG A CA 1
ATOM 691 C C . ARG A 1 84 ? -7.053 -7.131 33.193 1.00 54.09 84 ARG A C 1
ATOM 693 O O . ARG A 1 84 ? -6.001 -7.756 33.113 1.00 54.09 84 ARG A O 1
ATOM 700 N N . LEU A 1 85 ? -7.148 -5.851 32.826 1.00 52.91 85 LEU A N 1
ATOM 701 C CA . LEU A 1 85 ? -6.042 -5.116 32.192 1.00 52.91 85 LEU A CA 1
ATOM 702 C C . LEU A 1 85 ? -4.837 -4.904 33.127 1.00 52.91 85 LEU A C 1
ATOM 704 O O . LEU A 1 85 ? -3.696 -4.962 32.672 1.00 52.91 85 LEU A O 1
ATOM 708 N N . LYS A 1 86 ? -5.060 -4.671 34.429 1.00 54.19 86 LYS A N 1
ATOM 709 C CA . LYS A 1 86 ? -3.971 -4.516 35.413 1.00 54.19 86 LYS A CA 1
ATOM 710 C C . LYS A 1 86 ? -3.207 -5.827 35.652 1.00 54.19 86 LYS A C 1
ATOM 712 O O . LYS A 1 86 ? -1.981 -5.791 35.750 1.00 54.19 86 LYS A O 1
ATOM 717 N N . ASN A 1 87 ? -3.903 -6.967 35.658 1.00 47.50 87 ASN A N 1
ATOM 718 C CA . ASN A 1 87 ? -3.287 -8.292 35.800 1.00 47.50 87 ASN A CA 1
ATOM 719 C C . ASN A 1 87 ? -2.448 -8.686 34.570 1.00 47.50 87 ASN A C 1
ATOM 721 O O . ASN A 1 87 ? -1.399 -9.308 34.714 1.00 47.50 87 ASN A O 1
ATOM 725 N N . GLU A 1 88 ? -2.830 -8.245 33.367 1.00 49.12 88 GLU A N 1
ATOM 726 C CA . GLU A 1 88 ? -2.025 -8.456 32.154 1.00 49.12 88 GLU A CA 1
ATOM 727 C C . GLU A 1 88 ? -0.756 -7.580 32.093 1.00 49.12 88 GLU A C 1
ATOM 729 O O . GLU A 1 88 ? 0.248 -7.991 31.503 1.00 49.12 88 GLU A O 1
ATOM 734 N N . ARG A 1 89 ? -0.759 -6.388 32.718 1.00 46.97 89 ARG A N 1
ATOM 735 C CA . ARG A 1 89 ? 0.409 -5.481 32.747 1.00 46.97 89 ARG A CA 1
ATOM 736 C C . ARG A 1 89 ? 1.584 -6.048 33.543 1.00 46.97 89 ARG A C 1
ATOM 738 O O . ARG A 1 89 ? 2.720 -5.884 33.107 1.00 46.97 89 ARG A O 1
ATOM 745 N N . HIS A 1 90 ? 1.330 -6.775 34.634 1.00 44.06 90 HIS A N 1
ATOM 746 C CA . HIS A 1 90 ? 2.396 -7.426 35.412 1.00 44.06 90 HIS A CA 1
ATOM 747 C C . HIS A 1 90 ? 3.077 -8.593 34.666 1.00 44.06 90 HIS A C 1
ATOM 749 O O . HIS A 1 90 ? 4.189 -8.969 35.020 1.00 44.06 90 HIS A O 1
ATOM 755 N N . GLN A 1 91 ? 2.477 -9.121 33.589 1.00 44.12 91 GLN A N 1
ATOM 756 C CA . GLN A 1 91 ? 3.088 -10.152 32.731 1.00 44.12 91 GLN A CA 1
ATOM 757 C C . GLN A 1 91 ? 3.725 -9.615 31.436 1.00 44.12 91 GLN A C 1
ATOM 759 O O . GLN A 1 91 ? 4.458 -10.341 30.754 1.00 44.12 91 GLN A O 1
ATOM 764 N N . LYS A 1 92 ? 3.479 -8.351 31.068 1.00 42.53 92 LYS A N 1
ATOM 765 C CA . LYS A 1 92 ? 3.958 -7.748 29.812 1.00 42.53 92 LYS A CA 1
ATOM 766 C C . LYS A 1 92 ? 4.849 -6.525 30.050 1.00 42.53 92 LYS A C 1
ATOM 768 O O . LYS A 1 92 ? 4.655 -5.482 29.435 1.00 42.53 92 LYS A O 1
ATOM 773 N N . SER A 1 93 ? 5.922 -6.675 30.822 1.00 49.06 93 SER A N 1
ATOM 774 C CA . SER A 1 93 ? 7.131 -5.870 30.594 1.00 49.06 93 SER A CA 1
ATOM 775 C C . SER A 1 93 ? 7.814 -6.363 29.308 1.00 49.06 93 SER A C 1
ATOM 777 O O . SER A 1 93 ? 8.755 -7.154 29.325 1.00 49.06 93 SER A O 1
ATOM 779 N N . ARG A 1 94 ? 7.287 -6.011 28.128 1.00 40.25 94 ARG A N 1
ATOM 780 C CA . ARG A 1 94 ? 7.795 -6.580 26.866 1.00 40.25 94 ARG A CA 1
ATOM 781 C C . ARG A 1 94 ? 7.990 -5.529 25.778 1.00 40.25 94 ARG A C 1
ATOM 783 O O . ARG A 1 94 ? 7.036 -5.001 25.222 1.00 40.25 94 ARG A O 1
ATOM 790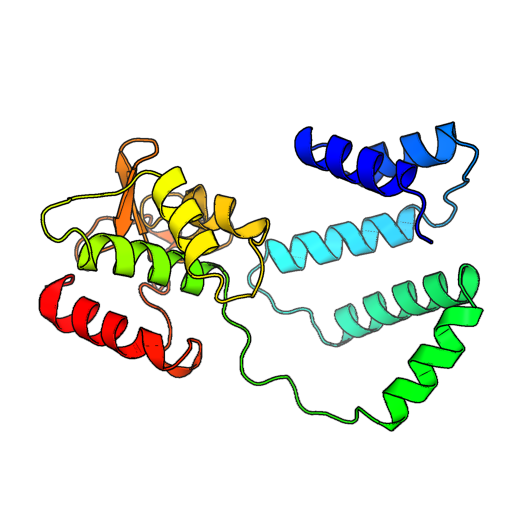 N N . LYS A 1 95 ? 9.279 -5.292 25.495 1.00 40.84 95 LYS A N 1
ATOM 791 C CA . LYS A 1 95 ? 9.917 -4.867 24.234 1.00 40.84 95 LYS A CA 1
ATOM 792 C C . LYS A 1 95 ? 8.943 -4.664 23.056 1.00 40.84 95 LYS A C 1
ATOM 794 O O . LYS A 1 95 ? 8.225 -5.596 22.699 1.00 40.84 95 LYS A O 1
ATOM 799 N N . LYS A 1 96 ? 9.019 -3.493 22.395 1.00 36.31 96 LYS A N 1
ATOM 800 C CA . LYS A 1 96 ? 8.341 -3.180 21.115 1.00 36.31 96 LYS A CA 1
ATOM 801 C C . LYS A 1 96 ? 8.349 -4.416 20.187 1.00 36.31 96 LYS A C 1
ATOM 803 O O . LYS A 1 96 ? 9.437 -4.938 19.924 1.00 36.31 96 LYS A O 1
ATOM 808 N N . PRO A 1 97 ? 7.193 -4.907 19.695 1.00 39.59 97 PRO A N 1
ATOM 809 C CA . PRO A 1 97 ? 7.159 -6.078 18.826 1.00 39.59 97 PRO A CA 1
ATOM 810 C C . PRO A 1 97 ? 7.924 -5.767 17.541 1.00 39.59 97 PRO A C 1
ATOM 812 O O . PRO A 1 97 ? 7.607 -4.825 16.817 1.00 39.59 97 PRO A O 1
ATOM 815 N N . LYS A 1 98 ? 8.968 -6.554 17.283 1.00 47.31 98 LYS A N 1
ATOM 816 C CA . LYS A 1 98 ? 10.007 -6.246 16.298 1.00 47.31 98 LYS A CA 1
ATOM 817 C C . LYS A 1 98 ? 9.599 -6.464 14.833 1.00 47.31 98 LYS A C 1
ATOM 819 O O . LYS A 1 98 ? 10.463 -6.309 13.994 1.00 47.31 98 LYS A O 1
ATOM 824 N N . ASN A 1 99 ? 8.348 -6.813 14.505 1.00 54.69 99 ASN A N 1
ATOM 825 C CA . ASN A 1 99 ? 7.936 -7.153 13.131 1.00 54.69 99 ASN A CA 1
ATOM 826 C C . ASN A 1 99 ? 6.417 -6.990 12.909 1.00 54.69 99 ASN A C 1
ATOM 828 O O . ASN A 1 99 ? 5.663 -7.952 13.046 1.00 54.69 99 ASN A O 1
ATOM 832 N N . ARG A 1 100 ? 5.938 -5.798 12.531 1.00 79.19 100 ARG A N 1
ATOM 833 C CA . ARG A 1 100 ? 4.580 -5.623 11.975 1.00 79.19 100 ARG A CA 1
ATOM 834 C C . ARG A 1 100 ? 4.703 -4.989 10.593 1.00 79.19 100 ARG A C 1
ATOM 836 O O . ARG A 1 100 ? 5.152 -3.853 10.483 1.00 79.19 100 ARG A O 1
ATOM 843 N N . ILE A 1 101 ? 4.317 -5.728 9.553 1.00 89.94 101 ILE A N 1
ATOM 844 C CA . ILE A 1 101 ? 4.436 -5.279 8.159 1.00 89.94 101 ILE A CA 1
ATOM 845 C C . ILE A 1 101 ? 3.616 -4.000 7.900 1.00 89.94 101 ILE A C 1
ATOM 847 O O . ILE A 1 101 ? 2.453 -3.874 8.320 1.00 89.94 101 ILE A O 1
ATOM 851 N N . LYS A 1 102 ? 4.202 -3.035 7.184 1.00 92.19 102 LYS A N 1
ATOM 852 C CA . LYS A 1 102 ? 3.523 -1.787 6.787 1.00 92.19 102 LYS A CA 1
ATOM 853 C C . LYS A 1 102 ? 2.537 -2.044 5.643 1.00 92.19 102 LYS A C 1
ATOM 855 O O . LYS A 1 102 ? 2.726 -2.961 4.853 1.00 92.19 102 LYS A O 1
ATOM 860 N N . VAL A 1 103 ? 1.486 -1.225 5.537 1.00 93.75 103 VAL A N 1
ATOM 861 C CA . VAL A 1 103 ? 0.461 -1.371 4.476 1.00 93.75 103 VAL A CA 1
ATOM 862 C C . VAL A 1 103 ? 1.082 -1.204 3.091 1.00 93.75 103 VAL A C 1
ATOM 864 O O . VAL A 1 103 ? 0.815 -1.998 2.196 1.00 93.75 103 VAL A O 1
ATOM 867 N N . ALA A 1 104 ? 1.960 -0.211 2.940 1.00 95.50 104 ALA A N 1
ATOM 868 C CA . ALA A 1 104 ? 2.702 0.026 1.707 1.00 95.50 104 ALA A CA 1
ATOM 869 C C . ALA A 1 104 ? 3.521 -1.203 1.268 1.00 95.50 104 ALA A C 1
ATOM 871 O O . ALA A 1 104 ? 3.544 -1.531 0.085 1.00 95.50 104 ALA A O 1
ATOM 872 N N . ASP A 1 105 ? 4.130 -1.915 2.224 1.00 97.06 105 ASP A N 1
ATOM 873 C CA . ASP A 1 105 ? 4.944 -3.096 1.936 1.00 97.06 105 ASP A CA 1
ATOM 874 C C . ASP A 1 105 ? 4.082 -4.293 1.498 1.00 97.06 105 ASP A C 1
ATOM 876 O O . ASP A 1 105 ? 4.456 -4.984 0.555 1.00 97.06 105 ASP A O 1
ATOM 880 N N . GLU A 1 106 ? 2.903 -4.501 2.102 1.00 96.50 106 GLU A N 1
ATOM 881 C CA . GLU A 1 106 ? 1.933 -5.505 1.621 1.00 96.50 106 GLU A CA 1
ATOM 882 C C . GLU A 1 106 ? 1.479 -5.215 0.187 1.00 96.50 106 GLU A C 1
ATOM 884 O O . GLU A 1 106 ? 1.446 -6.113 -0.650 1.00 96.50 106 GLU A O 1
ATOM 889 N N . VAL A 1 107 ? 1.150 -3.953 -0.103 1.00 98.19 107 VAL A N 1
ATOM 890 C CA . VAL A 1 107 ? 0.707 -3.521 -1.435 1.00 98.19 107 VAL A CA 1
ATOM 891 C C . VAL A 1 107 ? 1.801 -3.735 -2.478 1.00 98.19 107 VAL A C 1
ATOM 893 O O . VAL A 1 107 ? 1.518 -4.211 -3.579 1.00 98.19 107 VAL A O 1
ATOM 896 N N . TRP A 1 108 ? 3.053 -3.420 -2.136 1.00 98.69 108 TRP A N 1
ATOM 897 C CA . TRP A 1 108 ? 4.184 -3.670 -3.022 1.00 98.69 108 TRP A CA 1
ATOM 898 C C . TRP A 1 108 ? 4.386 -5.170 -3.265 1.00 98.69 108 TRP A C 1
ATOM 900 O O . TRP A 1 108 ? 4.521 -5.573 -4.417 1.00 98.69 108 TRP A O 1
ATOM 910 N N . ILE A 1 109 ? 4.344 -6.002 -2.214 1.00 98.75 109 ILE A N 1
ATOM 911 C CA . ILE A 1 109 ? 4.489 -7.465 -2.330 1.00 98.75 109 ILE A CA 1
ATOM 912 C C . ILE A 1 109 ? 3.401 -8.048 -3.232 1.00 98.75 109 ILE A C 1
ATOM 914 O O . ILE A 1 109 ? 3.712 -8.812 -4.141 1.00 98.75 109 ILE A O 1
ATOM 918 N N . ALA A 1 110 ? 2.144 -7.651 -3.030 1.00 98.69 110 ALA A N 1
ATOM 919 C CA . ALA A 1 110 ? 1.026 -8.106 -3.847 1.00 98.69 110 ALA A CA 1
ATOM 920 C C . ALA A 1 110 ? 1.219 -7.754 -5.331 1.00 98.69 110 ALA A C 1
ATOM 922 O O . ALA A 1 110 ? 1.078 -8.612 -6.199 1.00 98.69 110 ALA A O 1
ATOM 923 N N . CYS A 1 111 ? 1.610 -6.513 -5.636 1.00 98.81 111 CYS A N 1
ATOM 924 C CA . CYS A 1 111 ? 1.869 -6.108 -7.018 1.00 98.81 111 CYS A CA 1
ATOM 925 C C . CYS A 1 111 ? 3.093 -6.821 -7.624 1.00 98.81 111 CYS A C 1
ATOM 927 O O . CYS A 1 111 ? 3.085 -7.147 -8.810 1.00 98.81 111 CYS A O 1
ATOM 929 N N . ALA A 1 112 ? 4.135 -7.081 -6.828 1.00 98.75 112 ALA A N 1
ATOM 930 C CA . ALA A 1 112 ? 5.312 -7.832 -7.262 1.00 98.75 112 ALA A CA 1
ATOM 931 C C . ALA A 1 112 ? 4.972 -9.285 -7.607 1.00 98.75 112 ALA A C 1
ATOM 933 O O . ALA A 1 112 ? 5.390 -9.778 -8.653 1.00 98.75 112 ALA A O 1
ATOM 934 N N . LEU A 1 113 ? 4.171 -9.950 -6.770 1.00 98.75 113 LEU A N 1
ATOM 935 C CA . LEU A 1 113 ? 3.692 -11.305 -7.034 1.00 98.75 113 LEU A CA 1
ATOM 936 C C . LEU A 1 113 ? 2.856 -11.363 -8.309 1.00 98.75 113 LEU A C 1
ATOM 938 O O . LEU A 1 113 ? 3.107 -12.226 -9.141 1.00 98.75 113 LEU A O 1
ATOM 942 N N . LEU A 1 114 ? 1.945 -10.406 -8.517 1.00 98.75 114 LEU A N 1
ATOM 943 C CA . LEU A 1 114 ? 1.148 -10.336 -9.745 1.00 98.75 114 LEU A CA 1
ATOM 944 C C . LEU A 1 114 ? 2.026 -10.269 -11.001 1.00 98.75 114 LEU A C 1
ATOM 946 O O . LEU A 1 114 ? 1.778 -11.010 -11.950 1.00 98.75 114 LEU A O 1
ATOM 950 N N . HIS A 1 115 ? 3.076 -9.441 -11.007 1.00 98.50 115 HIS A N 1
ATOM 951 C CA . HIS A 1 115 ? 4.028 -9.405 -12.123 1.00 98.50 115 HIS A CA 1
ATOM 952 C C . HIS A 1 115 ? 4.813 -10.709 -12.273 1.00 98.50 115 HIS A C 1
ATOM 954 O O . HIS A 1 115 ? 5.012 -11.167 -13.394 1.00 98.50 115 HIS A O 1
ATOM 960 N N . LYS A 1 116 ? 5.256 -11.315 -11.168 1.00 97.56 116 LYS A N 1
ATOM 961 C CA . LYS A 1 116 ? 6.030 -12.562 -11.201 1.00 97.56 116 LYS A CA 1
ATOM 962 C C . LYS A 1 116 ? 5.197 -13.747 -11.702 1.00 97.56 116 LYS A C 1
ATOM 964 O O . LYS A 1 116 ? 5.713 -14.595 -12.419 1.00 97.56 116 LYS A O 1
ATOM 969 N N . GLU A 1 117 ? 3.917 -13.782 -11.349 1.00 97.94 117 GLU A N 1
ATOM 970 C CA . GLU A 1 117 ? 2.938 -14.776 -11.806 1.00 97.94 117 GLU A CA 1
ATOM 971 C C . GLU A 1 117 ? 2.466 -14.510 -13.241 1.00 97.94 117 GLU A C 1
ATOM 973 O O . GLU A 1 117 ? 2.068 -15.437 -13.940 1.00 97.94 117 GLU A O 1
ATOM 978 N N . ASN A 1 118 ? 2.538 -13.257 -13.703 1.00 97.81 118 ASN A N 1
ATOM 979 C CA . ASN A 1 118 ? 2.093 -12.848 -15.035 1.00 97.81 118 ASN A CA 1
ATOM 980 C C . ASN A 1 118 ? 3.164 -12.003 -15.763 1.00 97.81 118 ASN A C 1
ATOM 982 O O . ASN A 1 118 ? 2.934 -10.811 -15.999 1.00 97.81 118 ASN A O 1
ATOM 986 N N . PRO A 1 119 ? 4.312 -12.583 -16.170 1.00 95.25 119 PRO A N 1
ATOM 987 C CA . PRO A 1 119 ? 5.465 -11.816 -16.666 1.00 95.25 119 PRO A CA 1
ATOM 988 C C . PRO A 1 119 ? 5.186 -10.937 -17.894 1.00 95.25 119 PRO A C 1
ATOM 990 O O . PRO A 1 119 ? 5.792 -9.881 -18.051 1.00 95.25 119 PRO A O 1
ATOM 993 N N . ASN A 1 120 ? 4.239 -11.341 -18.748 1.00 95.50 120 ASN A N 1
ATOM 994 C CA . ASN A 1 120 ? 3.887 -10.619 -19.978 1.00 95.50 120 ASN A CA 1
ATOM 995 C C . ASN A 1 120 ? 2.897 -9.465 -19.752 1.00 95.50 120 ASN A C 1
ATOM 997 O O . ASN A 1 120 ? 2.615 -8.698 -20.673 1.00 95.50 120 ASN A O 1
ATOM 1001 N N . ARG A 1 121 ? 2.322 -9.337 -18.550 1.00 97.50 121 ARG A N 1
ATOM 1002 C CA . ARG A 1 121 ? 1.347 -8.284 -18.255 1.00 97.50 121 ARG A CA 1
ATOM 1003 C C . ARG A 1 121 ? 2.045 -6.998 -17.832 1.00 97.50 121 ARG A C 1
ATOM 1005 O O . ARG A 1 121 ? 2.841 -6.971 -16.895 1.00 97.50 121 ARG A O 1
ATOM 1012 N N . ARG A 1 122 ? 1.670 -5.901 -18.496 1.00 97.19 122 ARG A N 1
ATOM 1013 C CA . ARG A 1 122 ? 2.200 -4.558 -18.218 1.00 97.19 122 ARG A CA 1
ATOM 1014 C C . ARG A 1 122 ? 1.749 -4.004 -16.867 1.00 97.19 122 ARG A C 1
ATOM 1016 O O . ARG A 1 122 ? 2.536 -3.319 -16.220 1.00 97.19 122 ARG A O 1
ATOM 1023 N N . ASP A 1 123 ? 0.501 -4.252 -16.471 1.00 98.50 123 ASP A N 1
ATOM 1024 C CA . ASP A 1 123 ? -0.116 -3.695 -15.264 1.00 98.50 123 ASP A CA 1
ATOM 1025 C C . ASP A 1 123 ? -1.351 -4.492 -14.785 1.00 98.50 123 ASP A C 1
ATOM 1027 O O . ASP A 1 123 ? -1.842 -5.432 -15.432 1.00 98.50 123 ASP A O 1
ATOM 1031 N N . PHE A 1 124 ? -1.866 -4.082 -13.626 1.00 98.69 124 PHE A N 1
ATOM 1032 C CA . PHE A 1 124 ? -2.993 -4.690 -12.927 1.00 98.69 124 PHE A CA 1
ATOM 1033 C C . PHE A 1 124 ? -3.969 -3.624 -12.427 1.00 98.69 124 PHE A C 1
ATOM 1035 O O . PHE A 1 124 ? -3.598 -2.499 -12.086 1.00 98.69 124 PHE A O 1
ATOM 1042 N N . SER A 1 125 ? -5.246 -3.973 -12.373 1.00 98.56 125 SER A N 1
ATOM 1043 C CA . SER A 1 125 ? -6.285 -3.118 -11.812 1.00 98.56 125 SER A CA 1
ATOM 1044 C C . SER A 1 125 ? -6.120 -2.930 -10.297 1.00 98.56 125 SER A C 1
ATOM 1046 O O . SER A 1 125 ? -5.514 -3.746 -9.601 1.00 98.56 125 SER A O 1
ATOM 1048 N N . THR A 1 126 ? -6.722 -1.867 -9.747 1.00 96.94 126 THR A N 1
ATOM 1049 C CA . THR A 1 126 ? -6.815 -1.665 -8.285 1.00 96.94 126 THR A CA 1
ATOM 1050 C C . THR A 1 126 ? -7.376 -2.898 -7.582 1.00 96.94 126 THR A C 1
ATOM 1052 O O . THR A 1 126 ? -6.894 -3.278 -6.518 1.00 96.94 126 THR A O 1
ATOM 1055 N N . ARG A 1 127 ? -8.405 -3.509 -8.179 1.00 96.19 127 ARG A N 1
ATOM 1056 C CA . ARG A 1 127 ? -9.095 -4.666 -7.620 1.00 96.19 127 ARG A CA 1
ATOM 1057 C C . ARG A 1 127 ? -8.160 -5.869 -7.527 1.00 96.19 127 ARG A C 1
ATOM 1059 O O . ARG A 1 127 ? -8.063 -6.425 -6.442 1.00 96.19 127 ARG A O 1
ATOM 1066 N N . GLU A 1 128 ? -7.442 -6.197 -8.600 1.00 98.50 128 GLU A N 1
ATOM 1067 C CA . GLU A 1 128 ? -6.493 -7.323 -8.619 1.00 98.50 128 GLU A CA 1
ATOM 1068 C C . GLU A 1 128 ? -5.424 -7.175 -7.529 1.00 98.50 128 GLU A C 1
ATOM 1070 O O . GLU A 1 128 ? -5.149 -8.118 -6.795 1.00 98.50 128 GLU A O 1
ATOM 1075 N N . ILE A 1 129 ? -4.866 -5.971 -7.351 1.00 98.62 129 ILE A N 1
ATOM 1076 C CA . ILE A 1 129 ? -3.860 -5.726 -6.306 1.00 98.62 129 ILE A CA 1
ATOM 1077 C C . ILE A 1 129 ? -4.469 -5.910 -4.905 1.00 98.62 129 ILE A C 1
ATOM 1079 O O . ILE A 1 129 ? -3.844 -6.518 -4.038 1.00 98.62 129 ILE A O 1
ATOM 1083 N N . ILE A 1 130 ? -5.689 -5.415 -4.663 1.00 96.38 130 ILE A N 1
ATOM 1084 C CA . ILE A 1 130 ? -6.381 -5.581 -3.370 1.00 96.38 130 ILE A CA 1
ATOM 1085 C C . ILE A 1 130 ? -6.726 -7.052 -3.108 1.00 96.38 130 ILE A C 1
ATOM 1087 O O . ILE A 1 130 ? -6.592 -7.513 -1.973 1.00 96.38 130 ILE A O 1
ATOM 1091 N N . GLU A 1 131 ? -7.183 -7.776 -4.129 1.00 96.62 131 GLU A N 1
ATOM 1092 C CA . GLU A 1 131 ? -7.474 -9.208 -4.045 1.00 96.62 131 GLU A CA 1
ATOM 1093 C C . GLU A 1 131 ? -6.211 -9.988 -3.710 1.00 96.62 131 GLU A C 1
ATOM 1095 O O . GLU A 1 131 ? -6.226 -10.746 -2.744 1.00 96.62 131 GLU A O 1
ATOM 1100 N N . LYS A 1 132 ? -5.086 -9.678 -4.359 1.00 98.06 132 LYS A N 1
ATOM 1101 C CA . LYS A 1 132 ? -3.809 -10.307 -4.032 1.00 98.06 132 LYS A CA 1
ATOM 1102 C C . LYS A 1 132 ? -3.335 -9.999 -2.606 1.00 98.06 132 LYS A C 1
ATOM 1104 O O . LYS A 1 132 ? -2.854 -10.894 -1.920 1.00 98.06 132 LYS A O 1
ATOM 1109 N N . VAL A 1 133 ? -3.526 -8.774 -2.096 1.00 96.94 133 VAL A N 1
ATOM 1110 C CA . VAL A 1 133 ? -3.257 -8.464 -0.670 1.00 96.94 133 VAL A CA 1
ATOM 1111 C C . VAL A 1 133 ? -4.133 -9.314 0.257 1.00 96.94 133 VAL A C 1
ATOM 1113 O O . VAL A 1 133 ? -3.658 -9.793 1.287 1.00 96.94 133 VAL A O 1
ATOM 1116 N N . ARG A 1 134 ? -5.413 -9.502 -0.089 1.00 94.06 134 ARG A N 1
ATOM 1117 C CA . ARG A 1 134 ? -6.340 -10.336 0.687 1.00 94.06 134 ARG A CA 1
ATOM 1118 C C . ARG A 1 134 ? -5.923 -11.807 0.671 1.00 94.06 134 ARG A C 1
ATOM 1120 O O . ARG A 1 134 ? -5.990 -12.435 1.719 1.00 94.06 134 ARG A O 1
ATOM 1127 N N . GLU A 1 135 ? -5.515 -12.330 -0.482 1.00 95.81 135 GLU A N 1
ATOM 1128 C CA . GLU A 1 135 ? -5.055 -13.714 -0.658 1.00 95.81 135 GLU A CA 1
ATOM 1129 C C . GLU A 1 135 ? -3.778 -13.996 0.136 1.00 95.81 135 GLU A C 1
ATOM 1131 O O . GLU A 1 135 ? -3.723 -14.965 0.889 1.00 95.81 135 GLU A O 1
ATOM 1136 N N . GLU A 1 136 ? -2.774 -13.119 0.032 1.00 96.62 136 GLU A N 1
ATOM 1137 C CA . GLU A 1 136 ? -1.507 -13.285 0.754 1.00 96.62 136 GLU A CA 1
ATOM 1138 C C . GLU A 1 136 ? -1.667 -13.149 2.271 1.00 96.62 136 GLU A C 1
ATOM 1140 O O . GLU A 1 136 ? -0.873 -13.708 3.033 1.00 96.62 136 GLU A O 1
ATOM 1145 N N . ASN A 1 137 ? -2.679 -12.386 2.701 1.00 93.06 137 ASN A N 1
ATOM 1146 C CA . ASN A 1 137 ? -3.115 -12.221 4.085 1.00 93.06 137 ASN A CA 1
ATOM 1147 C C . ASN A 1 137 ? -1.958 -12.039 5.089 1.00 93.06 137 ASN A C 1
ATOM 1149 O O . ASN A 1 137 ? -1.989 -12.577 6.197 1.00 93.06 137 ASN A O 1
ATOM 1153 N N . ILE A 1 138 ? -0.918 -11.286 4.710 1.00 91.69 138 ILE A N 1
ATOM 1154 C CA . ILE A 1 138 ? 0.348 -11.206 5.461 1.00 91.69 138 ILE A CA 1
ATOM 1155 C C . ILE A 1 138 ? 0.114 -10.607 6.848 1.00 91.69 138 ILE A C 1
ATOM 1157 O O . ILE A 1 138 ? 0.676 -11.063 7.843 1.00 91.69 138 ILE A O 1
ATOM 1161 N N . TYR A 1 139 ? -0.732 -9.581 6.916 1.00 88.56 139 TYR A N 1
ATOM 1162 C CA . TYR A 1 139 ? -1.152 -8.958 8.161 1.00 88.56 139 TYR A CA 1
ATOM 1163 C C . TYR A 1 139 ? -2.203 -9.776 8.949 1.00 88.56 139 TYR A C 1
ATOM 1165 O O . TYR A 1 139 ? -2.451 -9.486 10.119 1.00 88.56 139 TYR A O 1
ATOM 1173 N N . GLY A 1 140 ? -2.821 -10.791 8.337 1.00 86.69 140 GLY A N 1
ATOM 1174 C CA . GLY A 1 140 ? -3.864 -11.638 8.931 1.00 86.69 140 GLY A CA 1
ATOM 1175 C C . GLY A 1 140 ? -5.301 -11.137 8.731 1.00 86.69 140 GLY A C 1
ATOM 1176 O O . GLY A 1 140 ? -6.251 -11.853 9.044 1.00 86.69 140 GLY A O 1
ATOM 1177 N N . THR A 1 141 ? -5.486 -9.926 8.198 1.00 85.38 141 THR A N 1
ATOM 1178 C CA . THR A 1 141 ? -6.787 -9.421 7.736 1.00 85.38 141 THR A CA 1
ATOM 1179 C C . THR A 1 141 ? -6.611 -8.296 6.714 1.00 85.38 141 THR A C 1
ATOM 1181 O O . THR A 1 141 ? -5.601 -7.585 6.727 1.00 85.38 141 THR A O 1
ATOM 1184 N N . LEU A 1 142 ? -7.614 -8.067 5.860 1.00 83.62 142 LEU A N 1
ATOM 1185 C CA . LEU A 1 142 ? -7.599 -6.951 4.916 1.00 83.62 142 LEU A CA 1
ATOM 1186 C C . LEU A 1 142 ? -7.809 -5.616 5.650 1.00 83.62 142 LEU A C 1
ATOM 1188 O O . LEU A 1 142 ? -8.904 -5.296 6.123 1.00 83.62 142 LEU A O 1
ATOM 1192 N N . ARG A 1 143 ? -6.752 -4.802 5.710 1.00 86.69 143 ARG A N 1
ATOM 1193 C CA . ARG A 1 143 ? -6.770 -3.510 6.411 1.00 86.69 143 ARG A CA 1
ATOM 1194 C C . ARG A 1 143 ? -7.543 -2.440 5.619 1.00 86.69 143 ARG A C 1
ATOM 1196 O O . ARG A 1 143 ? -7.369 -2.357 4.403 1.00 86.69 143 ARG A O 1
ATOM 1203 N N . PRO A 1 144 ? -8.303 -1.539 6.281 1.00 81.25 144 PRO A N 1
ATOM 1204 C CA . PRO A 1 144 ? -8.985 -0.426 5.605 1.00 81.25 144 PRO A CA 1
ATOM 1205 C C . PRO A 1 144 ? -8.040 0.445 4.761 1.00 81.25 144 PRO A C 1
ATOM 1207 O O . PRO A 1 144 ? -8.406 0.896 3.678 1.00 81.25 144 PRO A O 1
ATOM 1210 N N . GLY A 1 145 ? -6.801 0.631 5.234 1.00 86.50 145 GLY A N 1
ATOM 1211 C CA . GLY A 1 145 ? -5.787 1.455 4.575 1.00 86.50 145 GLY A CA 1
ATOM 1212 C C . GLY A 1 145 ? -5.240 0.895 3.257 1.00 86.50 145 GLY A C 1
ATOM 1213 O O . GLY A 1 145 ? -4.554 1.626 2.546 1.00 86.50 145 GLY A O 1
ATOM 1214 N N . VAL A 1 146 ? -5.518 -0.366 2.901 1.00 91.81 146 VAL A N 1
ATOM 1215 C CA . VAL A 1 146 ? -4.990 -0.978 1.666 1.00 91.81 146 VAL A CA 1
ATOM 1216 C C . VAL A 1 146 ? -5.486 -0.225 0.436 1.00 91.81 146 VAL A C 1
ATOM 1218 O O . VAL A 1 146 ? -4.684 0.128 -0.424 1.00 91.81 146 VAL A O 1
ATOM 1221 N N . TYR A 1 147 ? -6.782 0.099 0.381 1.00 92.06 147 TYR A N 1
ATOM 1222 C CA . TYR A 1 147 ? -7.368 0.793 -0.767 1.00 92.06 147 TYR A CA 1
ATOM 1223 C C . TYR A 1 147 ? -6.655 2.120 -1.055 1.00 92.06 147 TYR A C 1
ATOM 1225 O O . TYR A 1 147 ? -6.178 2.335 -2.166 1.00 92.06 147 TYR A O 1
ATOM 1233 N N . VAL A 1 148 ? -6.503 2.979 -0.039 1.00 91.12 148 VAL A N 1
ATOM 1234 C CA . VAL A 1 148 ? -5.865 4.294 -0.208 1.00 91.12 148 VAL A CA 1
ATOM 1235 C C . VAL A 1 148 ? -4.372 4.182 -0.540 1.00 91.12 148 VAL A C 1
ATOM 1237 O O . VAL A 1 148 ? -3.841 5.025 -1.264 1.00 91.12 148 VAL A O 1
ATOM 1240 N N . HIS A 1 149 ? -3.690 3.117 -0.105 1.00 94.50 149 HIS A N 1
ATOM 1241 C CA . HIS A 1 149 ? -2.314 2.856 -0.530 1.00 94.50 149 HIS A CA 1
ATOM 1242 C C . HIS A 1 149 ? -2.235 2.500 -2.011 1.00 94.50 149 HIS A C 1
ATOM 1244 O O . HIS A 1 149 ? -1.418 3.085 -2.722 1.00 94.50 149 HIS A O 1
ATOM 1250 N N . VAL A 1 150 ? -3.124 1.629 -2.493 1.00 96.12 150 VAL A N 1
ATOM 1251 C CA . VAL A 1 150 ? -3.190 1.273 -3.914 1.00 96.12 150 VAL A CA 1
ATOM 1252 C C . VAL A 1 150 ? -3.596 2.478 -4.764 1.00 96.12 150 VAL A C 1
ATOM 1254 O O . VAL A 1 150 ? -3.042 2.663 -5.837 1.00 96.12 150 VAL A O 1
ATOM 1257 N N . THR A 1 151 ? -4.522 3.335 -4.329 1.00 93.06 151 THR A N 1
ATOM 1258 C CA . THR A 1 151 ? -5.031 4.425 -5.186 1.00 93.06 151 THR A CA 1
ATOM 1259 C C . THR A 1 151 ? -4.266 5.742 -5.077 1.00 93.06 151 THR A C 1
ATOM 1261 O O . THR A 1 151 ? -4.318 6.529 -6.027 1.00 93.06 151 THR A O 1
ATOM 1264 N N . GLN A 1 152 ? -3.585 5.993 -3.951 1.00 91.81 152 GLN A N 1
ATOM 1265 C CA . GLN A 1 152 ? -2.980 7.291 -3.633 1.00 91.81 152 GLN A CA 1
ATOM 1266 C C . GLN A 1 152 ? -1.588 7.188 -2.992 1.00 91.81 152 GLN A C 1
ATOM 1268 O O . GLN A 1 152 ? -0.626 7.719 -3.550 1.00 91.81 152 GLN A O 1
ATOM 1273 N N . HIS A 1 153 ? -1.443 6.565 -1.815 1.00 92.44 153 HIS A N 1
ATOM 1274 C CA . HIS A 1 153 ? -0.212 6.725 -1.024 1.00 92.44 153 HIS A CA 1
ATOM 1275 C C . HIS A 1 153 ? 1.016 6.097 -1.684 1.00 92.44 153 HIS A C 1
ATOM 1277 O O . HIS A 1 153 ? 2.092 6.675 -1.565 1.00 92.44 153 HIS A O 1
ATOM 1283 N N . CYS A 1 154 ? 0.871 4.979 -2.404 1.00 96.56 154 CYS A N 1
ATOM 1284 C CA . CYS A 1 154 ? 1.981 4.306 -3.088 1.00 96.56 154 CYS A CA 1
ATOM 1285 C C . CYS A 1 154 ? 2.257 4.821 -4.508 1.00 96.56 154 CYS A C 1
ATOM 1287 O O . CYS A 1 154 ? 3.266 4.420 -5.087 1.00 96.56 154 CYS A O 1
ATOM 1289 N N . ILE A 1 155 ? 1.387 5.672 -5.065 1.00 97.44 155 ILE A N 1
ATOM 1290 C CA . ILE A 1 155 ? 1.400 6.041 -6.487 1.00 97.44 155 ILE A CA 1
ATOM 1291 C C . ILE A 1 155 ? 2.381 7.176 -6.772 1.00 97.44 155 ILE A C 1
ATOM 1293 O O . ILE A 1 155 ? 2.123 8.328 -6.429 1.00 97.44 155 ILE A O 1
ATOM 1297 N N . ALA A 1 156 ? 3.484 6.855 -7.446 1.00 97.50 156 ALA A N 1
ATOM 1298 C CA . ALA A 1 156 ? 4.599 7.761 -7.697 1.00 97.50 156 ALA A CA 1
ATOM 1299 C C . ALA A 1 156 ? 4.220 8.996 -8.533 1.00 97.50 156 ALA A C 1
ATOM 1301 O O . ALA A 1 156 ? 4.692 10.095 -8.258 1.00 97.50 156 ALA A O 1
ATOM 1302 N N . ASN A 1 157 ? 3.342 8.847 -9.524 1.00 97.12 157 ASN A N 1
ATOM 1303 C CA . ASN A 1 157 ? 2.916 9.921 -10.426 1.00 97.12 157 ASN A CA 1
ATOM 1304 C C . ASN A 1 157 ? 1.696 10.723 -9.929 1.00 97.12 157 ASN A C 1
ATOM 1306 O O . ASN A 1 157 ? 1.164 11.547 -10.666 1.00 97.12 157 ASN A O 1
ATOM 1310 N N . LYS A 1 158 ? 1.266 10.542 -8.671 1.00 94.94 158 LYS A N 1
ATOM 1311 C CA . LYS A 1 158 ? 0.234 11.380 -8.030 1.00 94.94 158 LYS A CA 1
ATOM 1312 C C . LYS A 1 158 ? 0.833 12.344 -7.022 1.00 94.94 158 LYS A C 1
ATOM 1314 O O . LYS A 1 158 ? 1.879 12.070 -6.440 1.00 94.94 158 LYS A O 1
ATOM 1319 N N . LYS A 1 159 ? 0.124 13.434 -6.715 1.00 90.31 159 LYS A N 1
ATOM 1320 C CA . LYS A 1 159 ? 0.484 14.318 -5.595 1.00 90.31 159 LYS A CA 1
ATOM 1321 C C . LYS A 1 159 ? 0.603 13.503 -4.287 1.00 90.31 159 LYS A C 1
ATOM 1323 O O . LYS A 1 159 ? -0.222 12.611 -4.058 1.00 90.31 159 LYS A O 1
ATOM 1328 N N . PRO A 1 160 ? 1.625 13.726 -3.445 1.00 85.12 160 PRO A N 1
ATOM 1329 C CA . PRO A 1 160 ? 1.697 13.105 -2.123 1.00 85.12 160 PRO A CA 1
ATOM 1330 C C . PRO A 1 160 ? 0.515 13.549 -1.255 1.00 85.12 160 PRO A C 1
ATOM 1332 O O . PRO A 1 160 ? 0.046 14.680 -1.365 1.00 85.12 160 PRO A O 1
ATOM 1335 N N . ASN A 1 161 ? 0.024 12.646 -0.410 1.00 73.69 161 ASN A N 1
ATOM 1336 C CA . ASN A 1 161 ? -1.006 12.933 0.591 1.00 73.69 161 ASN A CA 1
ATOM 1337 C C . ASN A 1 161 ? -1.044 11.780 1.599 1.00 73.69 161 ASN A C 1
ATOM 1339 O O . ASN A 1 161 ? -1.536 10.733 1.202 1.00 73.69 161 ASN A O 1
ATOM 1343 N N . PRO A 1 162 ? -0.518 11.887 2.829 1.00 67.94 162 PRO A N 1
ATOM 1344 C CA . PRO A 1 162 ? 0.788 12.485 3.150 1.00 67.94 162 PRO A CA 1
ATOM 1345 C C . PRO A 1 162 ? 1.977 11.663 2.626 1.00 67.94 162 PRO A C 1
ATOM 1347 O O . PRO A 1 162 ? 3.102 12.151 2.550 1.00 67.94 162 PRO A O 1
ATOM 1350 N N . GLY A 1 163 ? 1.743 10.386 2.296 1.00 71.62 163 GLY A N 1
ATOM 1351 C CA . GLY A 1 163 ? 2.796 9.426 1.998 1.00 71.62 163 GLY A CA 1
ATOM 1352 C C . GLY A 1 163 ? 3.594 9.832 0.763 1.00 71.62 163 GLY A C 1
ATOM 1353 O O . GLY A 1 163 ? 3.018 10.162 -0.275 1.00 71.62 163 GLY A O 1
ATOM 1354 N N . LYS A 1 164 ? 4.923 9.757 0.873 1.00 89.06 164 LYS A N 1
ATOM 1355 C CA . LYS A 1 164 ? 5.867 10.062 -0.213 1.00 89.06 164 LYS A CA 1
ATOM 1356 C C . LYS A 1 164 ? 6.306 8.824 -1.001 1.00 89.06 164 LYS A C 1
ATOM 1358 O O . LYS A 1 164 ? 7.233 8.910 -1.791 1.00 89.06 164 LYS A O 1
ATOM 1363 N N . TYR A 1 165 ? 5.682 7.662 -0.793 1.00 94.56 165 TYR A N 1
ATOM 1364 C CA . TYR A 1 165 ? 6.091 6.414 -1.446 1.00 94.56 165 TYR A CA 1
ATOM 1365 C C . TYR A 1 165 ? 6.064 6.515 -2.976 1.00 94.56 165 TYR A C 1
ATOM 1367 O O . TYR A 1 165 ? 5.213 7.191 -3.556 1.00 94.56 165 TYR A O 1
ATOM 1375 N N . ARG A 1 166 ? 6.973 5.783 -3.618 1.00 96.94 166 ARG A N 1
ATOM 1376 C CA . ARG A 1 166 ? 7.075 5.627 -5.074 1.00 96.94 166 ARG A CA 1
ATOM 1377 C C . ARG A 1 166 ? 7.106 4.138 -5.420 1.00 96.94 166 ARG A C 1
ATOM 1379 O O . ARG A 1 166 ? 8.021 3.654 -6.065 1.00 96.94 166 ARG A O 1
ATOM 1386 N N . MET A 1 167 ? 6.158 3.387 -4.869 1.00 98.12 167 MET A N 1
ATOM 1387 C CA . MET A 1 167 ? 6.138 1.922 -4.950 1.00 98.12 167 MET A CA 1
ATOM 1388 C C . MET A 1 167 ? 5.377 1.423 -6.177 1.00 98.12 167 MET A C 1
ATOM 1390 O O . MET A 1 167 ? 5.752 0.420 -6.779 1.00 98.12 167 MET A O 1
ATOM 1394 N N . LEU A 1 168 ? 4.315 2.133 -6.551 1.00 98.50 168 LEU A N 1
ATOM 1395 C CA . LEU A 1 168 ? 3.482 1.839 -7.707 1.00 98.50 168 LEU A CA 1
ATOM 1396 C C . LEU A 1 168 ? 3.488 3.023 -8.674 1.00 98.50 168 LEU A C 1
ATOM 1398 O O . LEU A 1 168 ? 3.692 4.168 -8.271 1.00 98.50 168 LEU A O 1
ATOM 1402 N N . PHE A 1 169 ? 3.190 2.748 -9.934 1.00 98.56 169 PHE A N 1
ATOM 1403 C CA . PHE A 1 169 ? 2.990 3.741 -10.982 1.00 98.56 169 PHE A CA 1
ATOM 1404 C C . PHE A 1 169 ? 1.608 3.532 -11.604 1.00 98.56 169 PHE A C 1
ATOM 1406 O O . PHE A 1 169 ? 1.281 2.407 -11.987 1.00 98.56 169 PHE A O 1
ATOM 1413 N N . GLU A 1 170 ? 0.786 4.582 -11.677 1.00 98.31 170 GLU A N 1
ATOM 1414 C CA . GLU A 1 170 ? -0.513 4.523 -12.356 1.00 98.31 170 GLU A CA 1
ATOM 1415 C C . GLU A 1 170 ? -0.292 4.685 -13.860 1.00 98.31 170 GLU A C 1
ATOM 1417 O O . GLU A 1 170 ? 0.124 5.750 -14.311 1.00 98.31 170 GLU A O 1
ATOM 1422 N N . THR A 1 171 ? -0.513 3.6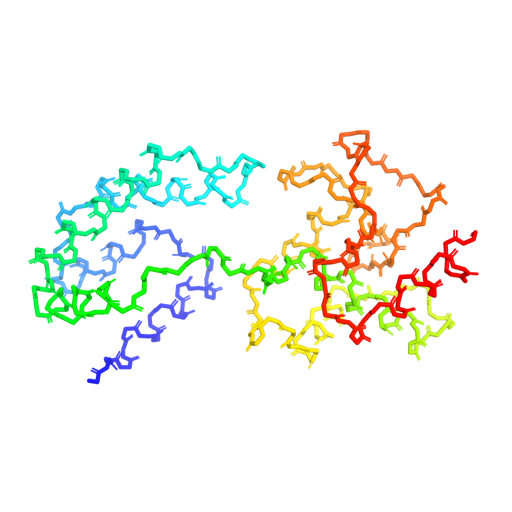13 -14.620 1.00 97.88 171 THR A N 1
ATOM 1423 C CA . THR A 1 171 ? -0.350 3.602 -16.081 1.00 97.88 171 THR A CA 1
ATOM 1424 C C . THR A 1 171 ? -1.546 4.239 -16.772 1.00 97.88 171 THR A C 1
ATOM 1426 O O . THR A 1 171 ? -1.367 4.979 -17.732 1.00 97.88 171 THR A O 1
ATOM 1429 N N . GLU A 1 172 ? -2.742 3.978 -16.246 1.00 96.06 172 GLU A N 1
ATOM 1430 C CA . GLU A 1 172 ? -4.037 4.474 -16.712 1.00 96.06 172 GLU A CA 1
ATOM 1431 C C . GLU A 1 172 ? -4.998 4.582 -15.513 1.00 96.06 172 GLU A C 1
ATOM 1433 O O . GLU A 1 172 ? -4.752 3.960 -14.470 1.00 96.06 172 GLU A O 1
ATOM 1438 N N . PRO A 1 173 ? -6.118 5.324 -15.613 1.00 94.69 173 PRO A N 1
ATOM 1439 C CA . PRO A 1 173 ? -7.109 5.383 -14.543 1.00 94.69 173 PRO A CA 1
ATOM 1440 C C . PRO A 1 173 ? -7.526 3.984 -14.069 1.00 94.69 173 PRO A C 1
ATOM 1442 O O . PRO A 1 173 ? -8.070 3.179 -14.817 1.00 94.69 173 PRO A O 1
ATOM 1445 N N . GLY A 1 174 ? -7.255 3.670 -12.800 1.00 93.69 174 GLY A N 1
ATOM 1446 C CA . GLY A 1 174 ? -7.609 2.363 -12.239 1.00 93.69 174 GLY A CA 1
ATOM 1447 C C . GLY A 1 174 ? -6.591 1.242 -12.489 1.00 93.69 174 GLY A C 1
ATOM 1448 O O . GLY A 1 174 ? -6.728 0.198 -11.848 1.00 93.69 174 GLY A O 1
ATOM 1449 N N . ARG A 1 175 ? -5.515 1.471 -13.253 1.00 98.12 175 ARG A N 1
ATOM 1450 C CA . ARG A 1 175 ? -4.470 0.477 -13.556 1.00 98.12 175 ARG A CA 1
ATOM 1451 C C . ARG A 1 175 ? -3.088 0.904 -13.071 1.00 98.12 175 ARG A C 1
ATOM 1453 O O . ARG A 1 175 ? -2.703 2.065 -13.177 1.00 98.12 175 ARG A O 1
ATOM 1460 N N . ARG A 1 176 ? -2.360 -0.028 -12.455 1.00 98.44 176 ARG A N 1
ATOM 1461 C CA . ARG A 1 176 ? -1.070 0.206 -11.799 1.00 98.44 176 ARG A CA 1
ATOM 1462 C C . ARG A 1 176 ? -0.113 -0.946 -12.030 1.00 98.44 176 ARG A C 1
ATOM 1464 O O . ARG A 1 176 ? -0.514 -2.103 -12.097 1.00 98.44 176 ARG A O 1
ATOM 1471 N N . ARG A 1 177 ? 1.166 -0.615 -12.041 1.00 98.56 177 ARG A N 1
ATOM 1472 C CA . ARG A 1 177 ? 2.275 -1.569 -11.988 1.00 98.56 177 ARG A CA 1
ATOM 1473 C C . ARG A 1 177 ? 3.250 -1.168 -10.897 1.00 98.56 177 ARG A C 1
ATOM 1475 O O . ARG A 1 177 ? 3.140 -0.069 -10.347 1.00 98.56 177 ARG A O 1
ATOM 1482 N N . LEU A 1 178 ? 4.239 -2.012 -10.623 1.00 98.56 178 LEU A N 1
ATOM 1483 C CA . LEU A 1 178 ? 5.382 -1.581 -9.825 1.00 98.56 178 LEU A CA 1
ATOM 1484 C C . LEU A 1 178 ? 6.089 -0.409 -10.519 1.00 98.56 178 LEU A C 1
ATOM 1486 O O . LEU A 1 178 ? 6.289 -0.428 -11.742 1.00 98.56 178 LEU A O 1
ATOM 1490 N N . PHE A 1 179 ? 6.455 0.595 -9.724 1.00 98.31 179 PHE A N 1
ATOM 1491 C CA . PHE A 1 179 ? 7.309 1.698 -10.160 1.00 98.31 179 PHE A CA 1
ATOM 1492 C C . PHE A 1 179 ? 8.652 1.152 -10.661 1.00 98.31 179 PHE A C 1
ATOM 1494 O O . PHE A 1 179 ? 9.120 0.128 -10.168 1.00 98.31 179 PHE A O 1
ATOM 1501 N N . LYS A 1 180 ? 9.258 1.816 -11.644 1.00 96.06 180 LYS A N 1
ATOM 1502 C CA . LYS A 1 180 ? 10.603 1.530 -12.145 1.00 96.06 180 LYS A CA 1
ATOM 1503 C C . LYS A 1 180 ? 11.477 2.773 -12.030 1.00 96.06 180 LYS A C 1
ATOM 1505 O O . LYS A 1 180 ? 11.004 3.896 -12.186 1.00 96.06 180 LYS A O 1
ATOM 1510 N N . LYS A 1 181 ? 12.775 2.592 -11.790 1.00 94.00 181 LYS A N 1
ATOM 1511 C CA . LYS A 1 181 ? 13.753 3.679 -11.917 1.00 94.00 181 LYS A CA 1
ATOM 1512 C C . LYS A 1 181 ? 13.687 4.228 -13.345 1.00 94.00 181 LYS A C 1
ATOM 1514 O O . LYS A 1 181 ? 13.731 3.458 -14.293 1.00 94.00 181 LYS A O 1
ATOM 1519 N N . GLY A 1 182 ? 13.562 5.545 -13.469 1.00 93.75 182 GLY A N 1
ATOM 1520 C CA . GLY A 1 182 ? 13.352 6.226 -14.750 1.00 93.75 182 GLY A CA 1
ATOM 1521 C C . GLY A 1 182 ? 11.891 6.574 -15.044 1.00 93.75 182 GLY A C 1
ATOM 1522 O O . GLY A 1 182 ? 11.646 7.438 -15.881 1.00 93.75 182 GLY A O 1
ATOM 1523 N N . ASP A 1 183 ? 10.922 5.989 -14.331 1.00 97.25 183 ASP A N 1
ATOM 1524 C CA . ASP A 1 183 ? 9.537 6.454 -14.421 1.00 97.25 183 ASP A CA 1
ATOM 1525 C C . ASP A 1 183 ? 9.419 7.908 -13.942 1.00 97.25 183 ASP A C 1
ATOM 1527 O O . ASP A 1 183 ? 10.049 8.274 -12.942 1.00 97.25 183 ASP A O 1
ATOM 1531 N N . PRO A 1 184 ? 8.560 8.730 -14.573 1.00 97.12 184 PRO A N 1
ATOM 1532 C CA . PRO A 1 184 ? 8.253 10.048 -14.047 1.00 97.12 184 PRO A CA 1
ATOM 1533 C C . PRO A 1 184 ? 7.528 9.926 -12.701 1.00 97.12 184 PRO A C 1
ATOM 1535 O O . PRO A 1 184 ? 6.733 9.018 -12.458 1.00 97.12 184 PRO A O 1
ATOM 1538 N N . TYR A 1 185 ? 7.766 10.864 -11.797 1.00 97.62 185 TYR A N 1
ATOM 1539 C CA . TYR A 1 185 ? 7.071 10.915 -10.516 1.00 97.62 185 TYR A CA 1
ATOM 1540 C C . TYR A 1 185 ? 6.816 12.357 -10.111 1.00 97.62 185 TYR A C 1
ATOM 1542 O O . TYR A 1 185 ? 7.452 13.293 -10.591 1.00 97.62 185 TYR A O 1
ATOM 1550 N N . HIS A 1 186 ? 5.863 12.541 -9.205 1.00 96.94 186 HIS A N 1
ATOM 1551 C CA . HIS A 1 186 ? 5.574 13.855 -8.665 1.00 96.94 186 HIS A CA 1
ATOM 1552 C C . HIS A 1 186 ? 6.750 14.329 -7.782 1.00 96.94 186 HIS A C 1
ATOM 1554 O O . HIS A 1 186 ? 7.113 13.598 -6.855 1.00 96.94 186 HIS A O 1
ATOM 1560 N N . PRO A 1 187 ? 7.292 15.552 -7.958 1.00 95.56 187 PRO A N 1
ATOM 1561 C CA . PRO A 1 187 ? 8.480 16.028 -7.231 1.00 95.56 187 PRO A CA 1
ATOM 1562 C C . PRO A 1 187 ? 8.380 15.923 -5.702 1.00 95.56 187 PRO A C 1
ATOM 1564 O O . PRO A 1 187 ? 9.325 15.535 -5.029 1.00 95.56 187 PRO A O 1
ATOM 1567 N N . GLY A 1 188 ? 7.191 16.156 -5.135 1.00 92.19 188 GLY A N 1
ATOM 1568 C CA . GLY A 1 188 ? 6.934 15.980 -3.694 1.00 92.19 188 GLY A CA 1
ATOM 1569 C C . GLY A 1 188 ? 7.110 14.550 -3.140 1.00 92.19 188 GLY A C 1
ATOM 1570 O O . GLY A 1 188 ? 6.957 14.348 -1.936 1.00 92.19 188 GLY A O 1
ATOM 1571 N N . ARG A 1 189 ? 7.402 13.559 -3.991 1.00 93.25 189 ARG A N 1
ATOM 1572 C CA . ARG A 1 189 ? 7.724 12.171 -3.621 1.00 93.25 189 ARG A CA 1
ATOM 1573 C C . ARG A 1 189 ? 9.208 11.835 -3.778 1.00 93.25 189 ARG A C 1
ATOM 1575 O O . ARG A 1 189 ? 9.584 10.672 -3.624 1.00 93.25 189 ARG A O 1
ATOM 1582 N N . GLU A 1 190 ? 10.044 12.823 -4.091 1.00 93.44 190 GLU A N 1
ATOM 1583 C CA . GLU A 1 190 ? 11.493 12.648 -4.165 1.00 93.44 190 GLU A CA 1
ATOM 1584 C C . GLU A 1 190 ? 12.046 12.039 -2.869 1.00 93.44 190 GLU A C 1
ATOM 1586 O O . GLU A 1 190 ? 11.555 12.318 -1.773 1.00 93.44 190 GLU A O 1
ATOM 1591 N N . GLY A 1 191 ? 13.022 11.137 -2.999 1.00 89.81 191 GLY A N 1
ATOM 1592 C CA . GLY A 1 191 ? 13.567 10.375 -1.865 1.00 89.81 191 GLY A CA 1
ATOM 1593 C C . GLY A 1 191 ? 12.605 9.342 -1.254 1.00 89.81 191 GLY A C 1
ATOM 1594 O O . GLY A 1 191 ? 12.987 8.587 -0.363 1.00 89.81 191 GLY A O 1
ATOM 1595 N N . GLY A 1 192 ? 11.368 9.249 -1.746 1.00 91.56 192 GLY A N 1
ATOM 1596 C CA . GLY A 1 192 ? 10.377 8.282 -1.296 1.00 91.56 192 GLY A CA 1
ATOM 1597 C C . GLY A 1 192 ? 10.779 6.832 -1.558 1.00 91.56 192 GLY A C 1
ATOM 1598 O O . GLY A 1 192 ? 11.341 6.518 -2.612 1.00 91.56 192 GLY A O 1
ATOM 1599 N N . LYS A 1 193 ? 10.434 5.944 -0.615 1.00 93.50 193 LYS A N 1
ATOM 1600 C CA . LYS A 1 193 ? 10.698 4.496 -0.671 1.00 93.50 193 LYS A CA 1
ATOM 1601 C C . LYS A 1 193 ? 10.028 3.862 -1.905 1.00 93.50 193 LYS A C 1
ATOM 1603 O O . LYS A 1 193 ? 8.830 4.061 -2.125 1.00 93.50 193 LYS A O 1
ATOM 1608 N N . ILE A 1 194 ? 10.818 3.113 -2.684 1.00 97.06 194 ILE A N 1
ATOM 1609 C CA . ILE A 1 194 ? 10.411 2.431 -3.933 1.00 97.06 194 ILE A CA 1
ATOM 1610 C C . ILE A 1 194 ? 10.187 0.921 -3.753 1.00 97.06 194 ILE A C 1
ATOM 1612 O O . ILE A 1 194 ? 9.382 0.327 -4.460 1.00 97.06 194 ILE A O 1
ATOM 1616 N N . THR A 1 195 ? 10.857 0.309 -2.773 1.00 97.56 195 THR A N 1
ATOM 1617 C CA . THR A 1 195 ? 10.724 -1.110 -2.411 1.00 97.56 195 THR A CA 1
ATOM 1618 C C . THR A 1 195 ? 10.661 -1.264 -0.893 1.00 97.56 195 THR A C 1
ATOM 1620 O O . THR A 1 195 ? 11.177 -0.399 -0.180 1.00 97.56 195 THR A O 1
ATOM 1623 N N . PRO A 1 196 ? 10.082 -2.355 -0.362 1.00 96.44 196 PRO A N 1
ATOM 1624 C CA . PRO A 1 196 ? 10.169 -2.705 1.048 1.00 96.44 196 PRO A CA 1
ATOM 1625 C C . PRO A 1 196 ? 11.612 -2.786 1.551 1.00 96.44 196 PRO A C 1
ATOM 1627 O O . PRO A 1 196 ? 12.526 -3.132 0.802 1.00 96.44 196 PRO A O 1
ATOM 1630 N N . ASN A 1 197 ? 11.811 -2.512 2.841 1.00 92.56 197 ASN A N 1
ATOM 1631 C CA . ASN A 1 197 ? 13.077 -2.822 3.490 1.00 92.56 197 ASN A CA 1
ATOM 1632 C C . ASN A 1 197 ? 13.071 -4.313 3.827 1.00 92.56 197 ASN A C 1
ATOM 1634 O O . ASN A 1 197 ? 12.108 -4.804 4.414 1.00 92.56 197 ASN A O 1
ATOM 1638 N N . LYS A 1 198 ? 14.155 -5.021 3.502 1.00 92.44 198 LYS A N 1
ATOM 1639 C CA . LYS A 1 198 ? 14.283 -6.475 3.701 1.00 92.44 198 LYS A CA 1
ATOM 1640 C C . LYS A 1 198 ? 13.912 -6.917 5.124 1.00 92.44 198 LYS A C 1
ATOM 1642 O O . LYS A 1 198 ? 13.166 -7.871 5.300 1.00 92.44 198 LYS A O 1
ATOM 1647 N N . ASN A 1 199 ? 14.352 -6.163 6.130 1.00 88.62 199 ASN A N 1
ATOM 1648 C CA . ASN A 1 199 ? 14.111 -6.468 7.543 1.00 88.62 199 ASN A CA 1
ATOM 1649 C C . ASN A 1 199 ? 12.703 -6.080 8.044 1.00 88.62 199 ASN A C 1
ATOM 1651 O O . ASN A 1 199 ? 12.384 -6.360 9.191 1.00 88.62 199 ASN A O 1
ATOM 1655 N N . GLU A 1 200 ? 11.874 -5.424 7.222 1.00 86.81 200 GLU A N 1
ATOM 1656 C CA . GLU A 1 200 ? 10.495 -5.028 7.567 1.00 86.81 200 GLU A CA 1
ATOM 1657 C C . GLU A 1 200 ? 9.437 -5.989 6.990 1.00 86.81 200 GLU A C 1
ATOM 1659 O O . GLU A 1 200 ? 8.246 -5.835 7.274 1.00 86.81 200 GLU A O 1
ATOM 1664 N N . ILE A 1 201 ? 9.852 -6.975 6.184 1.00 93.12 201 ILE A N 1
ATOM 1665 C CA . ILE A 1 201 ? 8.961 -7.939 5.528 1.00 93.12 201 ILE A CA 1
ATOM 1666 C C . ILE A 1 201 ? 9.334 -9.390 5.869 1.00 93.12 201 ILE A C 1
ATOM 1668 O O . ILE A 1 201 ? 10.503 -9.678 6.137 1.00 93.12 201 ILE A O 1
ATOM 1672 N N . PRO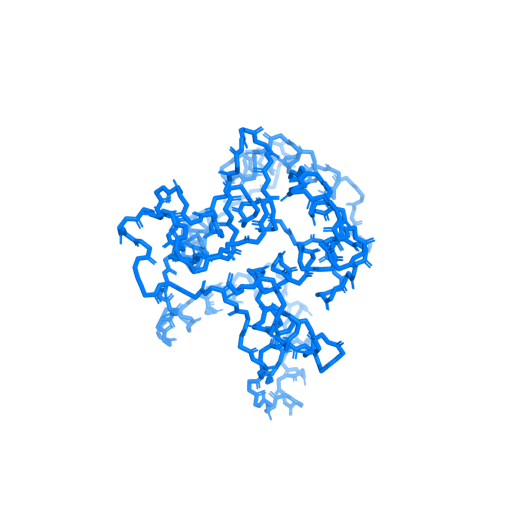 A 1 202 ? 8.370 -10.333 5.829 1.00 93.88 202 PRO A N 1
ATOM 1673 C CA . PRO A 1 202 ? 8.649 -11.749 6.042 1.00 93.88 202 PRO A CA 1
ATOM 1674 C C . PRO A 1 202 ? 9.693 -12.302 5.068 1.00 93.88 202 PRO A C 1
ATOM 1676 O O . PRO A 1 202 ? 9.640 -12.029 3.867 1.00 93.88 202 PRO A O 1
ATOM 1679 N N . GLN A 1 203 ? 10.581 -13.158 5.579 1.00 94.56 203 GLN A N 1
ATOM 1680 C CA . GLN A 1 203 ? 11.686 -13.752 4.819 1.00 94.56 203 GLN A CA 1
ATOM 1681 C C . GLN A 1 203 ? 11.237 -14.450 3.528 1.00 94.56 203 GLN A C 1
ATOM 1683 O O . GLN A 1 203 ? 11.928 -14.364 2.514 1.00 94.56 203 GLN A O 1
ATOM 1688 N N . LYS A 1 204 ? 10.046 -15.067 3.525 1.00 95.75 204 LYS A N 1
ATOM 1689 C CA . LYS A 1 204 ? 9.484 -15.728 2.336 1.00 95.75 204 LYS A CA 1
ATOM 1690 C C . LYS A 1 204 ? 9.332 -14.800 1.122 1.00 95.75 204 LYS A C 1
ATOM 1692 O O . LYS A 1 204 ? 9.340 -15.288 -0.000 1.00 95.75 204 LYS A O 1
ATOM 1697 N N . TYR A 1 205 ? 9.260 -13.481 1.318 1.00 97.81 205 TYR A N 1
ATOM 1698 C CA . TYR A 1 205 ? 9.125 -12.491 0.243 1.00 97.81 205 TYR A CA 1
ATOM 1699 C C . TYR A 1 205 ? 10.440 -11.811 -0.154 1.00 97.81 205 TYR A C 1
ATOM 1701 O O . TYR A 1 205 ? 10.440 -10.982 -1.060 1.00 97.81 205 TYR A O 1
ATOM 1709 N N . TRP A 1 206 ? 11.572 -12.140 0.478 1.00 97.56 206 TRP A N 1
ATOM 1710 C CA . TRP A 1 206 ? 12.858 -11.510 0.147 1.00 97.56 206 TRP A CA 1
ATOM 1711 C C . TRP A 1 206 ? 13.260 -11.719 -1.312 1.00 97.56 206 TRP A C 1
ATOM 1713 O O . TRP A 1 206 ? 13.775 -10.793 -1.932 1.00 97.56 206 TRP A O 1
ATOM 1723 N N . HIS A 1 207 ? 12.921 -12.877 -1.878 1.00 97.88 207 HIS A N 1
ATOM 1724 C CA . HIS A 1 207 ? 13.170 -13.192 -3.282 1.00 97.88 207 HIS A CA 1
ATOM 1725 C C . HIS A 1 207 ? 12.526 -12.187 -4.259 1.00 97.88 207 HIS A C 1
ATOM 1727 O O . HIS A 1 207 ? 13.013 -12.018 -5.372 1.00 97.88 207 HIS A O 1
ATOM 1733 N N . LEU A 1 208 ?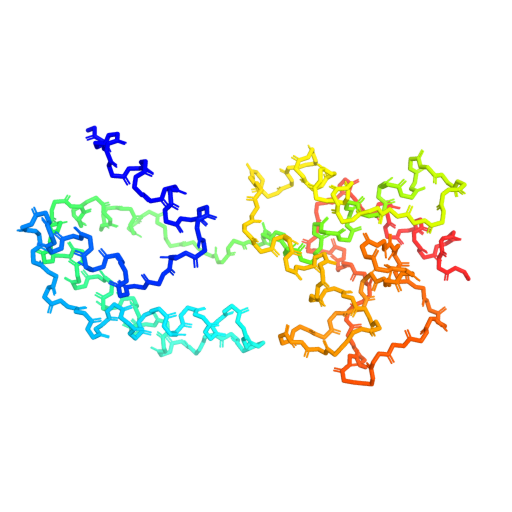 11.450 -11.494 -3.857 1.00 98.44 208 LEU A N 1
ATOM 1734 C CA . LEU A 1 208 ? 10.814 -10.458 -4.678 1.00 98.44 208 LEU A CA 1
ATOM 1735 C C . LEU A 1 208 ? 11.683 -9.203 -4.784 1.00 98.44 208 LEU A C 1
ATOM 1737 O O . LEU A 1 208 ? 11.649 -8.534 -5.811 1.00 98.44 208 LEU A O 1
ATOM 1741 N N . LEU A 1 209 ? 12.465 -8.880 -3.749 1.00 98.19 209 LEU A N 1
ATOM 1742 C CA . LEU A 1 209 ? 13.402 -7.754 -3.788 1.00 98.19 209 LEU A CA 1
ATOM 1743 C C . LEU A 1 209 ? 14.549 -8.040 -4.762 1.00 98.19 209 LEU A C 1
ATOM 1745 O O . LEU A 1 209 ? 14.929 -7.158 -5.535 1.00 98.19 209 LEU A O 1
ATOM 1749 N N . ASP A 1 210 ? 15.058 -9.274 -4.750 1.00 97.06 210 ASP A N 1
ATOM 1750 C CA . ASP A 1 210 ? 16.110 -9.720 -5.665 1.00 97.06 210 ASP A CA 1
ATOM 1751 C C . ASP A 1 210 ? 15.603 -9.735 -7.114 1.00 97.06 210 ASP A C 1
ATOM 1753 O O . ASP A 1 210 ? 16.224 -9.127 -7.986 1.00 97.06 210 ASP A O 1
ATOM 1757 N N . TRP A 1 211 ? 14.426 -10.325 -7.358 1.00 97.88 211 TRP A N 1
ATOM 1758 C CA . TRP A 1 211 ? 13.746 -10.298 -8.660 1.00 97.88 211 TRP A CA 1
ATOM 1759 C C . TRP A 1 211 ? 13.494 -8.864 -9.148 1.00 97.88 211 TRP A C 1
ATOM 1761 O O . TRP A 1 211 ? 13.824 -8.514 -10.281 1.00 97.88 211 TRP A O 1
ATOM 1771 N N . TYR A 1 212 ? 12.974 -7.987 -8.282 1.00 97.81 212 TYR A N 1
ATOM 1772 C CA . TYR A 1 212 ? 12.717 -6.599 -8.654 1.00 97.81 212 TYR A CA 1
ATOM 1773 C C . TYR A 1 212 ? 14.000 -5.900 -9.103 1.00 97.81 212 TYR A C 1
ATOM 1775 O O . TYR A 1 212 ? 14.018 -5.261 -10.151 1.00 97.81 212 TYR A O 1
ATOM 1783 N N . LYS A 1 213 ? 15.082 -6.041 -8.329 1.00 96.19 213 LYS A N 1
ATOM 1784 C CA . LYS A 1 213 ? 16.370 -5.404 -8.617 1.00 96.19 213 LYS A CA 1
ATOM 1785 C C . LYS A 1 213 ? 17.019 -5.952 -9.890 1.00 96.19 213 LYS A C 1
ATOM 1787 O O . LYS A 1 213 ? 17.566 -5.169 -10.662 1.00 96.19 213 LYS A O 1
ATOM 1792 N N . ASN A 1 214 ? 16.996 -7.269 -10.078 1.00 95.44 214 ASN A N 1
ATOM 1793 C CA . ASN A 1 214 ? 17.792 -7.945 -11.101 1.00 95.44 214 ASN A CA 1
ATOM 1794 C C . ASN A 1 214 ? 17.037 -8.177 -12.413 1.00 95.44 214 ASN A C 1
ATOM 1796 O O . ASN A 1 214 ? 17.677 -8.460 -13.423 1.00 95.44 214 ASN A O 1
ATOM 1800 N N . GLU A 1 215 ? 15.709 -8.091 -12.425 1.00 94.69 215 GLU A N 1
ATOM 1801 C CA . GLU A 1 215 ? 14.897 -8.430 -13.600 1.00 94.69 215 GLU A CA 1
ATOM 1802 C C . GLU A 1 215 ? 13.903 -7.324 -13.951 1.00 94.69 215 GLU A C 1
ATOM 1804 O O . GLU A 1 215 ? 13.879 -6.864 -15.090 1.00 94.69 215 GLU A O 1
ATOM 1809 N N . TYR A 1 216 ? 13.105 -6.858 -12.988 1.00 94.06 216 TYR A N 1
ATOM 1810 C CA . TYR A 1 216 ? 11.999 -5.940 -13.284 1.00 94.06 216 TYR A CA 1
ATOM 1811 C C . TYR A 1 216 ? 12.429 -4.472 -13.459 1.00 94.06 216 TYR A C 1
ATOM 1813 O O . TYR A 1 216 ? 11.915 -3.772 -14.338 1.00 94.06 216 TYR A O 1
ATOM 1821 N N . ASN A 1 217 ? 13.343 -4.003 -12.603 1.00 91.19 217 ASN A N 1
ATOM 1822 C CA . ASN A 1 217 ? 13.819 -2.618 -12.494 1.00 91.19 217 ASN A CA 1
ATOM 1823 C C . ASN A 1 217 ? 15.175 -2.406 -13.198 1.00 91.19 217 ASN A C 1
ATOM 1825 O O . ASN A 1 217 ? 16.006 -1.624 -12.726 1.00 91.19 217 ASN A O 1
ATOM 1829 N N . LYS A 1 218 ? 15.415 -3.155 -14.272 1.00 80.69 218 LYS A N 1
ATOM 1830 C CA . LYS A 1 218 ? 16.514 -2.903 -15.205 1.00 80.69 218 LYS A CA 1
ATOM 1831 C C . LYS A 1 218 ? 16.197 -1.718 -16.108 1.00 80.69 218 LYS A C 1
ATOM 1833 O O . LYS A 1 218 ? 15.001 -1.553 -16.445 1.00 80.69 218 LYS A O 1
#

Radius of gyration: 21.01 Å; chains: 1; bounding box: 49×32×57 Å

Foldseek 3Di:
DPDPVVVVVVVVCVVVVNPDLVVVCVVCVVVVNHDDPSPLVVVLVVVVVCVVQPPDDDDPVRVVVNVVSVVVVCCVPPVVVVVVVVVVVVVPPDDDDQEQADLLQLLLLLLLVVCVVPVPDPWDFLVSSQVSSQVVCQNVHRDPCNSCSSQAQQEFADDPRPHLHVQWHAPDVRIIHGGAVVDDGDPNSPVHHRHDDCSHGDVVSNVSVVCCVPPVRD

pLDDT: mean 78.59, std 19.1, range [33.91, 98.81]

Secondary structure (DSSP, 8-state):
---HHHHHHHHHHHHTT---HHHHHHHHHHTT-----HHHHHHHHHHHHHHHHSS----HHHHHHHHHHHHHHHHHH-HHHHHHHHHHHTT------S----HHHHHHHHHHHHHHH-TT---EEHHHHHHHHHHH-TTSS--THHHHIIIIITBTTS--BSB---SEEEEETTEEEE--TT----GGGTT---S--GGGS-GGGHHHHHHIIIIIT-